Protein AF-A0A3D1QW48-F1 (afdb_monomer_lite)

Structure (mmCIF, N/CA/C/O backbone):
data_AF-A0A3D1QW48-F1
#
_entry.id   AF-A0A3D1QW48-F1
#
loop_
_atom_site.group_PDB
_atom_site.id
_atom_site.type_symbol
_atom_site.label_atom_id
_atom_site.label_alt_id
_atom_site.label_comp_id
_atom_site.label_asym_id
_atom_site.label_entity_id
_atom_site.label_seq_id
_atom_site.pdbx_PDB_ins_code
_atom_site.Cartn_x
_atom_site.Cartn_y
_atom_site.Cartn_z
_atom_site.occupancy
_atom_site.B_iso_or_equiv
_atom_site.auth_seq_id
_atom_site.auth_comp_id
_atom_site.auth_asym_id
_atom_site.auth_atom_id
_atom_site.pdbx_PDB_model_num
ATOM 1 N N . MET A 1 1 ? 15.269 -9.847 -56.732 1.00 33.31 1 MET A N 1
ATOM 2 C CA . MET A 1 1 ? 16.006 -9.923 -55.453 1.00 33.31 1 MET A CA 1
ATOM 3 C C . MET A 1 1 ? 15.470 -8.824 -54.561 1.00 33.31 1 MET A C 1
ATOM 5 O O . MET A 1 1 ? 15.939 -7.697 -54.631 1.00 33.31 1 MET A O 1
ATOM 9 N N . GLU A 1 2 ? 14.409 -9.132 -53.821 1.00 23.58 2 GLU A N 1
ATOM 10 C CA . GLU A 1 2 ? 13.837 -8.228 -52.826 1.00 23.58 2 GLU A CA 1
ATOM 11 C C . GLU A 1 2 ? 14.663 -8.311 -51.542 1.00 23.58 2 GLU A C 1
ATOM 13 O O . GLU A 1 2 ? 14.921 -9.392 -51.013 1.00 23.58 2 GLU A O 1
ATOM 18 N N . SER A 1 3 ? 15.118 -7.148 -51.086 1.00 22.53 3 SER A N 1
ATOM 19 C CA . SER A 1 3 ? 15.778 -6.943 -49.803 1.00 22.53 3 SER A CA 1
ATOM 20 C C . SER A 1 3 ? 14.699 -6.774 -48.736 1.00 22.53 3 SER A C 1
ATOM 22 O O . SER A 1 3 ? 13.967 -5.784 -48.744 1.00 22.53 3 SER A O 1
ATOM 24 N N . ALA A 1 4 ? 14.576 -7.749 -47.836 1.00 23.72 4 ALA A N 1
ATOM 25 C CA . ALA A 1 4 ? 13.720 -7.649 -46.663 1.00 23.72 4 ALA A CA 1
ATOM 26 C C . ALA A 1 4 ? 14.492 -6.977 -45.518 1.00 23.72 4 ALA A C 1
ATOM 28 O O . ALA A 1 4 ? 15.486 -7.503 -45.014 1.00 23.72 4 ALA A O 1
ATOM 29 N N . ALA A 1 5 ? 14.012 -5.805 -45.104 1.00 25.75 5 ALA A N 1
ATOM 30 C CA . ALA A 1 5 ? 14.456 -5.104 -43.910 1.00 25.75 5 ALA A CA 1
ATOM 31 C C . ALA A 1 5 ? 14.080 -5.904 -42.648 1.00 25.75 5 ALA A C 1
ATOM 33 O O . ALA A 1 5 ? 12.906 -6.152 -42.376 1.00 25.75 5 ALA A O 1
ATOM 34 N N . GLY A 1 6 ? 15.083 -6.306 -41.866 1.00 23.41 6 GLY A N 1
ATOM 35 C CA . GLY A 1 6 ? 14.891 -6.958 -40.573 1.00 23.41 6 GLY A CA 1
ATOM 36 C C . GLY A 1 6 ? 14.532 -5.950 -39.479 1.00 23.41 6 GLY A C 1
ATOM 37 O O . GLY A 1 6 ? 15.343 -5.103 -39.110 1.00 23.41 6 GLY A O 1
ATOM 38 N N . VAL A 1 7 ? 13.323 -6.066 -38.931 1.00 25.30 7 VAL A N 1
ATOM 39 C CA . VAL A 1 7 ? 12.857 -5.334 -37.744 1.00 25.30 7 VAL A CA 1
ATOM 40 C C . VAL A 1 7 ? 13.520 -5.923 -36.493 1.00 25.30 7 VAL A C 1
ATOM 42 O O . VAL A 1 7 ? 13.268 -7.072 -36.135 1.00 25.30 7 VAL A O 1
ATOM 45 N N . ARG A 1 8 ? 14.340 -5.138 -35.781 1.00 30.20 8 ARG A N 1
ATOM 46 C CA . ARG A 1 8 ? 14.778 -5.475 -34.415 1.00 30.20 8 ARG A CA 1
ATOM 47 C C . ARG A 1 8 ? 13.602 -5.283 -33.452 1.00 30.20 8 ARG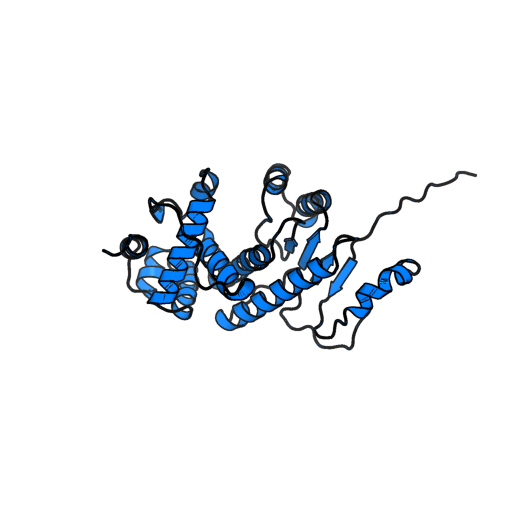 A C 1
ATOM 49 O O . ARG A 1 8 ? 13.270 -4.152 -33.114 1.00 30.20 8 ARG A O 1
ATOM 56 N N . ARG A 1 9 ? 12.991 -6.372 -32.975 1.00 37.59 9 ARG A N 1
ATOM 57 C CA . ARG A 1 9 ? 12.154 -6.342 -31.762 1.00 37.59 9 ARG A CA 1
ATOM 58 C C . ARG A 1 9 ? 13.055 -6.555 -30.547 1.00 37.59 9 ARG A C 1
ATOM 60 O O . ARG A 1 9 ? 13.590 -7.645 -30.369 1.00 37.59 9 ARG A O 1
ATOM 67 N N . GLY A 1 10 ? 13.247 -5.509 -29.744 1.00 39.94 10 GLY A N 1
ATOM 68 C CA . GLY A 1 10 ? 13.913 -5.610 -28.444 1.00 39.94 10 GLY A CA 1
ATOM 69 C C . GLY A 1 10 ? 13.076 -6.470 -27.498 1.00 39.94 10 GLY A C 1
ATOM 70 O O . GLY A 1 10 ? 11.946 -6.112 -27.186 1.00 39.94 10 GLY A O 1
ATOM 71 N N . GLY A 1 11 ? 13.599 -7.630 -27.102 1.00 56.69 11 GLY A N 1
ATOM 72 C CA . GLY A 1 11 ? 12.955 -8.506 -26.124 1.00 56.69 11 GLY A CA 1
ATOM 73 C C . GLY A 1 11 ? 13.252 -8.052 -24.696 1.00 56.69 11 GLY A C 1
ATOM 74 O O . GLY A 1 11 ? 14.378 -7.651 -24.401 1.00 56.69 11 GLY A O 1
ATOM 75 N N . ASN A 1 12 ? 12.256 -8.130 -23.813 1.00 59.69 12 ASN A N 1
ATOM 76 C CA . ASN A 1 12 ? 12.467 -7.982 -22.373 1.00 59.69 12 ASN A CA 1
ATOM 77 C C . ASN A 1 12 ? 13.318 -9.141 -21.843 1.00 59.69 12 ASN A C 1
ATOM 79 O O . ASN A 1 12 ? 13.217 -10.272 -22.324 1.00 59.69 12 ASN A O 1
ATOM 83 N N . LEU A 1 13 ? 14.121 -8.869 -20.817 1.00 66.62 13 LEU A N 1
ATOM 84 C CA . LEU A 1 13 ? 14.919 -9.889 -20.148 1.00 66.62 13 LEU A CA 1
ATOM 85 C C . LEU A 1 13 ? 14.134 -10.429 -18.946 1.00 66.62 13 LEU A C 1
ATOM 87 O O . LEU A 1 13 ? 13.612 -9.648 -18.150 1.00 66.62 13 LEU A O 1
ATOM 91 N N . THR A 1 14 ? 14.019 -11.755 -18.840 1.00 70.56 14 THR A N 1
ATOM 92 C CA . THR A 1 14 ? 13.314 -12.446 -17.745 1.00 70.56 14 THR A CA 1
ATOM 93 C C . THR A 1 14 ? 14.315 -13.218 -16.900 1.00 70.56 14 THR A C 1
ATOM 95 O O . THR A 1 14 ? 15.129 -13.965 -17.445 1.00 70.56 14 THR A O 1
ATOM 98 N N . TYR A 1 15 ? 14.225 -13.073 -15.580 1.00 69.81 15 TYR A N 1
ATOM 99 C CA . TYR A 1 15 ? 15.098 -13.744 -14.622 1.00 69.81 15 TYR A CA 1
ATOM 100 C C . TYR A 1 15 ? 14.307 -14.276 -13.426 1.00 69.81 15 TYR A C 1
ATOM 102 O O . TYR A 1 15 ? 13.305 -13.691 -13.013 1.00 69.81 15 TYR A O 1
ATOM 110 N N . THR A 1 16 ? 14.804 -15.356 -12.830 1.00 62.84 16 THR A N 1
ATOM 111 C CA . THR A 1 16 ? 14.390 -15.810 -11.499 1.00 62.84 16 THR A CA 1
ATOM 112 C C . THR A 1 16 ? 15.480 -15.395 -10.521 1.00 62.84 16 THR A C 1
ATOM 114 O O . THR A 1 16 ? 16.640 -15.767 -10.700 1.00 62.84 16 THR A O 1
ATOM 117 N N . TYR A 1 17 ? 15.133 -14.582 -9.524 1.00 54.97 17 TYR A N 1
ATOM 118 C CA . TYR A 1 17 ? 16.097 -14.161 -8.511 1.00 54.97 17 TYR A CA 1
ATOM 119 C C . TYR A 1 17 ? 16.466 -15.352 -7.620 1.00 54.97 17 TYR A C 1
ATOM 121 O O . TYR A 1 17 ? 15.579 -15.967 -7.041 1.00 54.97 17 TYR A O 1
ATOM 129 N N . ASN A 1 18 ? 17.756 -15.661 -7.483 1.00 49.28 18 ASN A N 1
ATOM 130 C CA . ASN A 1 18 ? 18.267 -16.659 -6.540 1.00 49.28 18 ASN A CA 1
ATOM 131 C C . ASN A 1 18 ? 19.269 -15.973 -5.595 1.00 49.28 18 ASN A C 1
ATOM 133 O O . ASN A 1 18 ? 19.971 -15.063 -6.021 1.00 49.28 18 ASN A O 1
ATOM 137 N N . GLU A 1 19 ? 19.380 -16.392 -4.332 1.00 46.28 19 GLU A N 1
ATOM 138 C CA . GLU A 1 19 ? 20.341 -15.800 -3.378 1.00 46.28 19 GLU A CA 1
ATOM 139 C C . GLU A 1 19 ? 21.804 -15.980 -3.835 1.00 46.28 19 GLU A C 1
ATOM 141 O O . GLU A 1 19 ? 22.676 -15.205 -3.455 1.00 46.28 19 GLU A O 1
ATOM 146 N N . ALA A 1 20 ? 22.059 -16.945 -4.729 1.00 44.12 20 ALA A N 1
ATOM 147 C CA . ALA A 1 20 ? 23.334 -17.146 -5.423 1.00 44.12 20 ALA A CA 1
ATOM 148 C C . ALA A 1 20 ? 23.524 -16.273 -6.688 1.00 44.12 20 ALA A C 1
ATOM 150 O O . ALA A 1 20 ? 24.446 -16.517 -7.468 1.00 44.12 20 ALA A O 1
ATOM 151 N N . PHE A 1 21 ? 22.649 -15.295 -6.945 1.00 48.62 21 PHE A N 1
ATOM 152 C CA . PHE A 1 21 ? 22.749 -14.397 -8.096 1.00 48.62 21 PHE A CA 1
ATOM 153 C C . PHE A 1 21 ? 23.950 -13.450 -7.937 1.00 48.62 21 PHE A C 1
ATOM 155 O O . PHE A 1 21 ? 23.861 -12.376 -7.342 1.00 48.62 21 PHE A O 1
ATOM 162 N N . ASP A 1 22 ? 25.095 -13.867 -8.479 1.00 50.22 22 ASP A N 1
ATOM 163 C CA . ASP A 1 22 ? 26.293 -13.041 -8.592 1.00 50.22 22 ASP A CA 1
ATOM 164 C C . ASP A 1 22 ? 26.095 -11.980 -9.690 1.00 50.22 22 ASP A C 1
ATOM 166 O O . ASP A 1 22 ? 25.998 -12.269 -10.884 1.00 50.22 22 ASP A O 1
ATOM 170 N N . MET A 1 23 ? 26.075 -10.711 -9.282 1.00 48.97 23 MET A N 1
ATOM 171 C CA . MET A 1 23 ? 25.936 -9.542 -10.159 1.00 48.97 23 MET A CA 1
ATOM 172 C C . MET A 1 23 ? 27.041 -9.421 -11.225 1.00 48.97 23 MET A C 1
ATOM 174 O O . MET A 1 23 ? 26.893 -8.636 -12.165 1.00 48.97 23 MET A O 1
ATOM 178 N N . ARG A 1 24 ? 28.127 -10.205 -11.147 1.00 5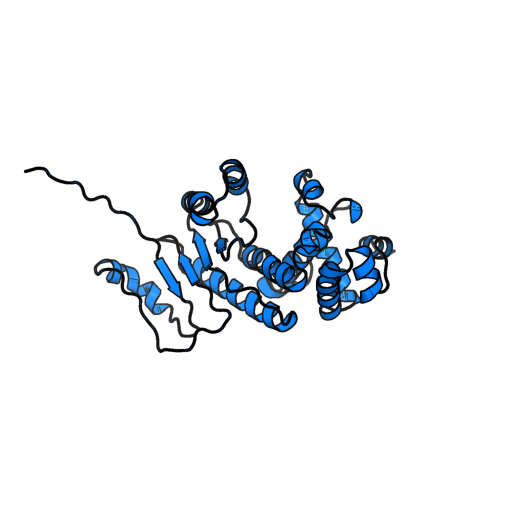0.34 24 ARG A N 1
ATOM 179 C CA . ARG A 1 24 ? 29.100 -10.335 -12.246 1.00 50.34 24 ARG A CA 1
ATOM 180 C C . ARG A 1 24 ? 28.447 -10.793 -13.549 1.00 50.34 24 ARG A C 1
ATOM 182 O O . ARG A 1 24 ? 28.901 -10.387 -14.616 1.00 50.34 24 ARG A O 1
ATOM 189 N N . THR A 1 25 ? 27.354 -11.557 -13.489 1.00 54.97 25 THR A N 1
ATOM 190 C CA . THR A 1 25 ? 26.620 -11.974 -14.688 1.00 54.97 25 THR A CA 1
ATOM 191 C C . THR A 1 25 ? 25.987 -10.778 -15.402 1.00 54.97 25 THR A C 1
ATOM 193 O O . THR A 1 25 ? 26.057 -10.738 -16.622 1.00 54.97 25 THR A O 1
ATOM 196 N N . LEU A 1 26 ? 25.481 -9.759 -14.686 1.00 51.22 26 LEU A N 1
ATOM 197 C CA . LEU A 1 26 ? 24.906 -8.534 -15.277 1.00 51.22 26 LEU A CA 1
ATOM 198 C C . LEU A 1 26 ? 25.951 -7.641 -15.971 1.00 51.22 26 LEU A C 1
ATOM 200 O O . LEU A 1 26 ? 25.657 -7.044 -17.004 1.00 51.22 26 LEU A O 1
ATOM 204 N N . LEU A 1 27 ? 27.181 -7.587 -15.449 1.00 49.19 27 LEU A N 1
ATOM 205 C CA . LEU A 1 27 ? 28.277 -6.792 -16.026 1.00 49.19 27 LEU A CA 1
ATOM 206 C C . LEU A 1 27 ? 28.897 -7.421 -17.289 1.00 49.19 27 LEU A C 1
ATOM 208 O O . LEU A 1 27 ? 29.518 -6.714 -18.080 1.00 49.19 27 LEU A O 1
ATOM 212 N N . LEU A 1 28 ? 28.705 -8.724 -17.519 1.00 48.88 28 LEU A N 1
ATOM 213 C CA . LEU A 1 28 ? 29.209 -9.438 -18.703 1.00 48.88 28 LEU A CA 1
ATOM 214 C C . LEU A 1 28 ? 28.259 -9.374 -19.923 1.00 48.88 28 LEU A C 1
ATOM 216 O O . LEU A 1 28 ? 28.605 -9.849 -21.006 1.00 48.88 28 LEU A O 1
ATOM 220 N N . PHE A 1 29 ? 27.074 -8.764 -19.802 1.00 47.19 29 PHE A N 1
ATOM 221 C CA . PHE A 1 29 ? 26.054 -8.771 -20.864 1.00 47.19 29 PHE A CA 1
ATOM 222 C C . PHE A 1 29 ? 26.295 -7.912 -22.118 1.00 47.19 29 PHE A C 1
ATOM 224 O O . PHE A 1 29 ? 25.711 -8.263 -23.152 1.00 47.19 29 PHE A O 1
ATOM 231 N N . PRO A 1 30 ? 27.160 -6.874 -22.143 1.00 46.94 30 PRO A N 1
ATOM 232 C CA . PRO A 1 30 ? 27.524 -6.253 -23.416 1.00 46.94 30 PRO A CA 1
ATOM 233 C C . PRO A 1 30 ? 28.215 -7.245 -24.368 1.00 46.94 30 PRO A C 1
ATOM 235 O O . PRO A 1 30 ? 28.183 -7.045 -25.576 1.00 46.94 30 PRO A O 1
ATOM 238 N N . LEU A 1 31 ? 28.800 -8.333 -23.842 1.00 43.19 31 LEU A N 1
ATOM 239 C CA . LEU A 1 31 ? 29.442 -9.389 -24.632 1.00 43.19 31 LEU A CA 1
ATOM 240 C C . LEU A 1 31 ? 28.504 -10.551 -25.005 1.00 43.19 31 LEU A C 1
ATOM 242 O O . LEU A 1 31 ? 28.694 -11.167 -26.051 1.00 43.19 31 LEU A O 1
ATOM 246 N N . LEU A 1 32 ? 27.482 -10.848 -24.197 1.00 43.22 32 LEU A N 1
ATOM 247 C CA . LEU A 1 32 ? 26.583 -11.994 -24.422 1.00 43.22 32 LEU A CA 1
ATOM 248 C C . LEU A 1 32 ? 25.388 -11.695 -25.338 1.00 43.22 32 LEU A C 1
ATOM 250 O O . LEU A 1 32 ? 24.752 -12.621 -25.822 1.00 43.22 32 LEU A O 1
ATOM 254 N N . THR A 1 33 ? 25.103 -10.431 -25.658 1.00 44.81 33 THR A N 1
ATOM 255 C CA . THR A 1 33 ? 24.038 -10.062 -26.616 1.00 44.81 33 THR A CA 1
ATOM 256 C C . THR A 1 33 ? 24.356 -10.409 -28.080 1.00 44.81 33 THR A C 1
ATOM 258 O O . THR A 1 33 ? 23.492 -10.260 -28.943 1.00 44.81 33 THR A O 1
ATOM 261 N N . LEU A 1 34 ? 25.557 -10.928 -28.368 1.00 45.94 34 LEU A N 1
ATOM 262 C CA . LEU A 1 34 ? 25.939 -11.471 -29.678 1.00 45.94 34 LEU A CA 1
ATOM 263 C C . LEU A 1 34 ? 25.536 -12.941 -29.889 1.00 45.94 34 LEU A C 1
ATOM 265 O O . LEU A 1 34 ? 25.532 -13.402 -31.028 1.00 45.94 34 LEU A O 1
ATOM 269 N N . PHE A 1 35 ? 25.150 -13.668 -28.838 1.00 42.38 35 PHE A N 1
ATOM 270 C CA . PHE A 1 35 ? 24.716 -15.061 -28.937 1.00 42.38 35 PHE A CA 1
ATOM 271 C C . PHE A 1 35 ? 23.374 -15.228 -28.218 1.00 42.38 35 PHE A C 1
ATOM 273 O O . PHE A 1 35 ? 23.198 -14.783 -27.091 1.00 42.38 35 PHE A O 1
ATOM 280 N N . GLY A 1 36 ? 22.389 -15.792 -28.920 1.00 37.50 36 GLY A N 1
ATOM 281 C CA . GLY A 1 36 ? 20.978 -15.784 -28.530 1.00 37.50 36 GLY A CA 1
ATOM 282 C C . GLY A 1 36 ? 20.678 -16.208 -27.086 1.00 37.50 36 GLY A C 1
ATOM 283 O O . GLY A 1 36 ? 21.376 -17.035 -26.511 1.00 37.50 36 GLY A O 1
ATOM 284 N N . CYS A 1 37 ? 19.601 -15.620 -26.549 1.00 38.34 37 CYS A N 1
ATOM 285 C CA . CYS A 1 37 ? 18.916 -15.906 -25.281 1.00 38.34 37 CYS A CA 1
ATOM 286 C C . CYS A 1 37 ? 19.407 -17.161 -24.536 1.00 38.34 37 CYS A C 1
ATOM 288 O O . CYS A 1 37 ? 18.830 -18.239 -24.672 1.00 38.34 37 CYS A O 1
ATOM 290 N N . ALA A 1 38 ? 20.436 -17.007 -23.706 1.00 37.69 38 ALA A N 1
ATOM 291 C CA . ALA A 1 38 ? 20.847 -18.033 -22.761 1.00 37.69 38 ALA A CA 1
ATOM 292 C C . ALA A 1 38 ? 20.237 -17.721 -21.388 1.00 37.69 38 ALA A C 1
ATOM 294 O O . ALA A 1 38 ? 20.599 -16.741 -20.738 1.00 37.69 38 ALA A O 1
ATOM 295 N N . THR A 1 39 ? 19.308 -18.559 -20.930 1.00 42.25 39 THR A N 1
ATOM 296 C CA . THR A 1 39 ? 18.911 -18.597 -19.519 1.00 42.25 39 THR A CA 1
ATOM 297 C C . THR A 1 39 ? 20.035 -19.268 -18.732 1.00 42.25 39 THR A C 1
ATOM 299 O O . THR A 1 39 ? 20.209 -20.483 -18.829 1.00 42.25 39 THR A O 1
ATOM 302 N N . ALA A 1 40 ? 20.813 -18.502 -17.968 1.00 41.28 40 ALA A N 1
ATOM 303 C CA . ALA A 1 40 ? 21.774 -19.074 -17.031 1.00 41.28 40 ALA A CA 1
ATOM 304 C C . ALA A 1 40 ? 21.005 -19.705 -15.857 1.00 41.28 40 ALA A C 1
ATOM 306 O O . ALA A 1 40 ? 20.426 -18.992 -15.039 1.00 41.28 40 ALA A O 1
ATOM 307 N N . ARG A 1 41 ? 20.957 -21.042 -15.791 1.00 39.41 41 ARG A N 1
ATOM 308 C CA . ARG A 1 41 ? 20.471 -21.761 -14.605 1.00 39.41 41 ARG A CA 1
ATOM 309 C C . ARG A 1 41 ? 21.640 -21.922 -13.635 1.00 39.41 41 ARG A C 1
ATOM 311 O O . ARG A 1 41 ? 22.623 -22.579 -13.968 1.00 39.41 41 ARG A O 1
ATOM 318 N N . GLY A 1 42 ? 21.546 -21.285 -12.468 1.00 44.16 42 GLY A N 1
ATOM 319 C CA . GLY A 1 42 ? 22.403 -21.604 -11.323 1.00 44.16 42 GLY A CA 1
ATOM 320 C C . GLY A 1 42 ? 22.128 -23.023 -10.798 1.00 44.16 42 GLY A C 1
ATOM 321 O O . GLY A 1 42 ? 21.226 -23.685 -11.313 1.00 44.16 42 GLY A O 1
ATOM 322 N N . PRO A 1 43 ? 22.886 -23.505 -9.794 1.00 42.44 43 PRO A N 1
ATOM 323 C CA . PRO A 1 43 ? 22.630 -24.806 -9.173 1.00 42.44 43 PRO A CA 1
ATOM 324 C C . PRO A 1 43 ? 21.167 -24.908 -8.722 1.00 42.44 43 PRO A C 1
ATOM 326 O O . PRO A 1 43 ? 20.606 -23.910 -8.262 1.00 42.44 43 PRO A O 1
ATOM 329 N N . ASP A 1 44 ? 20.572 -26.099 -8.869 1.00 43.81 44 ASP A N 1
ATOM 330 C CA . ASP A 1 44 ? 19.184 -26.422 -8.503 1.00 43.81 44 ASP A CA 1
ATOM 331 C C . ASP A 1 44 ? 18.969 -26.280 -6.984 1.00 43.81 44 ASP A C 1
ATOM 333 O O . ASP A 1 44 ? 18.909 -27.245 -6.225 1.00 43.81 44 ASP A O 1
ATOM 337 N N . ILE A 1 45 ? 18.879 -25.039 -6.522 1.00 47.50 45 ILE A N 1
ATOM 338 C CA . ILE A 1 45 ? 18.326 -24.681 -5.224 1.00 47.50 45 ILE A CA 1
ATOM 339 C C . ILE A 1 45 ? 16.825 -24.577 -5.461 1.00 47.50 45 ILE A C 1
ATOM 341 O O . ILE A 1 45 ? 16.394 -23.801 -6.316 1.00 47.50 45 ILE A O 1
ATOM 345 N N . ALA A 1 46 ? 16.031 -25.369 -4.734 1.00 48.38 46 ALA A N 1
ATOM 346 C CA . ALA A 1 46 ? 14.579 -25.241 -4.777 1.00 48.38 46 ALA A CA 1
ATOM 347 C C . ALA A 1 46 ? 14.216 -23.759 -4.562 1.00 48.38 46 ALA A C 1
ATOM 349 O O . ALA A 1 46 ? 14.687 -23.171 -3.581 1.00 48.38 46 ALA A O 1
ATOM 350 N N . PRO A 1 47 ? 13.456 -23.129 -5.478 1.00 56.56 47 PRO A N 1
ATOM 351 C CA . PRO A 1 47 ? 13.179 -21.707 -5.384 1.00 56.56 47 PRO A CA 1
ATOM 352 C C . PRO A 1 47 ? 12.507 -21.434 -4.045 1.00 56.56 47 PRO A C 1
ATOM 354 O O . PRO A 1 47 ? 11.525 -22.084 -3.678 1.00 56.56 47 PRO A O 1
ATOM 357 N N . SER A 1 48 ? 13.074 -20.498 -3.287 1.00 62.97 48 SER A N 1
ATOM 358 C CA . SER A 1 48 ? 12.470 -20.085 -2.026 1.00 62.97 48 SER A CA 1
ATOM 359 C C . SER A 1 48 ? 11.062 -19.549 -2.319 1.00 62.97 48 SER A C 1
ATOM 361 O O . SER A 1 48 ? 10.897 -18.856 -3.327 1.00 62.97 48 SER A O 1
ATOM 363 N N . PRO A 1 49 ? 10.044 -19.817 -1.479 1.00 70.50 49 PRO A N 1
ATOM 364 C CA . PRO A 1 49 ? 8.637 -19.528 -1.789 1.00 70.50 49 PRO A CA 1
ATOM 365 C C . PRO A 1 49 ? 8.315 -18.035 -1.951 1.00 70.50 49 PRO A C 1
ATOM 367 O O . PRO A 1 49 ? 7.169 -17.686 -2.199 1.00 70.50 49 PRO A O 1
ATOM 370 N N . TRP A 1 50 ? 9.304 -17.154 -1.798 1.00 74.56 50 TRP A N 1
ATOM 371 C CA . TRP A 1 50 ? 9.203 -15.707 -1.945 1.00 74.56 50 TRP A CA 1
ATOM 372 C C . TRP A 1 50 ? 9.946 -15.144 -3.165 1.00 74.56 50 TRP A C 1
ATOM 374 O O . TRP A 1 50 ? 9.877 -13.938 -3.395 1.00 74.56 50 TRP A O 1
ATOM 384 N N . GLN A 1 51 ? 10.670 -15.963 -3.939 1.00 84.12 51 GLN A N 1
ATOM 385 C CA . GLN A 1 51 ? 11.476 -15.467 -5.059 1.00 84.12 51 GLN A CA 1
ATOM 386 C C . GLN A 1 51 ? 10.576 -14.900 -6.169 1.00 84.12 51 GLN A C 1
ATOM 388 O O . GLN A 1 51 ? 9.805 -15.653 -6.772 1.00 84.12 51 GLN A O 1
ATOM 393 N N . PRO A 1 52 ? 10.660 -13.589 -6.470 1.00 88.69 52 PRO A N 1
ATOM 394 C CA . PRO A 1 52 ? 9.893 -13.023 -7.564 1.00 88.69 52 PRO A CA 1
ATOM 395 C C . PRO A 1 52 ? 10.467 -13.476 -8.909 1.00 88.69 52 PRO A C 1
ATOM 397 O O . PRO A 1 52 ? 11.680 -13.647 -9.080 1.00 88.69 52 PRO A O 1
ATOM 400 N N . THR A 1 53 ? 9.592 -13.580 -9.906 1.00 92.94 53 THR A N 1
ATOM 401 C CA . THR A 1 53 ? 10.039 -13.490 -11.302 1.00 92.94 53 THR A CA 1
ATOM 402 C C . THR A 1 53 ? 10.289 -12.020 -11.610 1.00 92.94 53 THR A C 1
ATOM 404 O O . THR A 1 53 ? 9.412 -11.195 -11.370 1.00 92.94 53 THR A O 1
ATOM 407 N N . VAL A 1 54 ? 11.461 -11.674 -12.137 1.00 95.19 54 VAL A N 1
ATOM 408 C CA . VAL A 1 54 ? 11.827 -10.284 -12.437 1.00 95.19 54 VAL A CA 1
ATOM 409 C C . VAL A 1 54 ? 11.935 -10.101 -13.945 1.00 95.19 54 VAL A C 1
ATOM 411 O O . VAL A 1 54 ? 12.669 -10.824 -14.621 1.00 95.19 54 VAL A O 1
ATOM 414 N N . ILE A 1 55 ? 11.205 -9.121 -14.474 1.00 95.69 55 ILE A N 1
ATOM 415 C CA . ILE A 1 55 ? 11.248 -8.716 -15.881 1.00 95.69 55 ILE A CA 1
ATOM 416 C C . ILE A 1 55 ? 11.761 -7.281 -15.939 1.00 95.69 55 ILE A C 1
ATOM 418 O O . ILE A 1 55 ? 11.200 -6.394 -15.298 1.00 95.69 55 ILE A O 1
ATOM 422 N N . VAL A 1 56 ? 12.817 -7.046 -16.712 1.00 95.88 56 VAL A N 1
ATOM 423 C CA . VAL A 1 56 ? 13.490 -5.741 -16.765 1.00 95.88 56 VAL A CA 1
ATOM 424 C C . VAL A 1 56 ? 13.456 -5.186 -18.187 1.00 95.88 56 VAL A C 1
ATOM 426 O O . VAL A 1 56 ? 13.809 -5.890 -19.139 1.00 95.88 56 VAL A O 1
ATOM 429 N N . GLU A 1 57 ? 13.057 -3.918 -18.331 1.00 95.81 57 GLU A N 1
ATOM 430 C CA . GLU A 1 57 ? 13.199 -3.185 -19.594 1.00 95.81 57 GLU A CA 1
ATOM 431 C C . GLU A 1 57 ? 14.692 -3.091 -19.975 1.00 95.81 57 GLU A C 1
ATOM 433 O O . GLU A 1 57 ? 15.521 -2.701 -19.144 1.00 95.81 57 GLU A O 1
ATOM 438 N N . PRO A 1 58 ? 15.076 -3.413 -21.222 1.00 93.50 58 PRO A N 1
ATOM 439 C CA . PRO A 1 58 ? 16.455 -3.269 -21.667 1.00 93.50 58 PRO A CA 1
ATOM 440 C C . PRO A 1 58 ? 17.019 -1.860 -21.423 1.00 93.50 58 PRO A C 1
ATOM 442 O O . PRO A 1 58 ? 16.445 -0.851 -21.834 1.00 93.50 58 PRO A O 1
ATOM 445 N N . GLY A 1 59 ? 18.189 -1.805 -20.784 1.00 93.06 59 GLY A N 1
ATOM 446 C CA . GLY A 1 59 ? 18.882 -0.557 -20.464 1.00 93.06 59 GLY A CA 1
ATOM 447 C C . GLY A 1 59 ? 18.465 0.102 -19.147 1.00 93.06 59 GLY A C 1
ATOM 448 O O . GLY A 1 59 ? 18.955 1.196 -18.872 1.00 93.06 59 GLY A O 1
ATOM 449 N N . THR A 1 60 ? 17.587 -0.508 -18.341 1.00 93.81 60 THR A N 1
ATOM 450 C CA . THR A 1 60 ? 17.379 -0.074 -16.948 1.00 93.81 60 THR A CA 1
ATOM 451 C C . THR A 1 60 ? 18.697 -0.141 -16.177 1.00 93.81 60 THR A C 1
ATOM 453 O O . THR A 1 60 ? 19.438 -1.118 -16.296 1.00 93.81 60 THR A O 1
ATOM 456 N N . ASP A 1 61 ? 18.973 0.886 -15.372 1.00 95.50 61 ASP A N 1
ATOM 457 C CA . ASP A 1 61 ? 20.149 0.940 -14.501 1.00 95.50 61 ASP A CA 1
ATOM 458 C C . ASP A 1 61 ? 20.218 -0.298 -13.576 1.00 95.50 61 ASP A C 1
ATOM 460 O O . ASP A 1 61 ? 19.295 -0.519 -12.780 1.00 95.50 61 ASP A O 1
ATOM 464 N N . PRO A 1 62 ? 21.297 -1.105 -13.635 1.00 94.44 62 PRO A N 1
ATOM 465 C CA . PRO A 1 62 ? 21.478 -2.258 -12.757 1.00 94.44 62 PRO A CA 1
ATOM 466 C C . PRO A 1 62 ? 21.425 -1.928 -11.260 1.00 94.44 62 PRO A C 1
ATOM 468 O O . PRO A 1 62 ? 21.004 -2.780 -10.476 1.00 94.44 62 PRO A O 1
ATOM 471 N N . ALA A 1 63 ? 21.832 -0.722 -10.845 1.00 95.19 63 ALA A N 1
ATOM 472 C CA . ALA A 1 63 ? 21.733 -0.301 -9.449 1.00 95.19 63 ALA A CA 1
ATOM 473 C C . ALA A 1 63 ? 20.265 -0.174 -9.021 1.00 95.19 63 ALA A C 1
ATOM 475 O O . ALA A 1 63 ? 19.874 -0.750 -8.009 1.00 95.19 63 ALA A O 1
ATOM 476 N N . ARG A 1 64 ? 19.427 0.465 -9.849 1.00 95.12 64 ARG A N 1
ATOM 477 C CA . ARG A 1 64 ? 17.975 0.544 -9.630 1.00 95.12 64 ARG A CA 1
ATOM 478 C C . ARG A 1 64 ? 17.331 -0.839 -9.557 1.00 95.12 64 ARG A C 1
ATOM 480 O O . ARG A 1 64 ? 16.547 -1.089 -8.646 1.00 95.12 64 ARG A O 1
ATOM 487 N N . VAL A 1 65 ? 17.657 -1.733 -10.496 1.00 95.62 65 VAL A N 1
ATOM 488 C CA . VAL A 1 65 ? 17.128 -3.112 -10.501 1.00 95.62 65 VAL A CA 1
ATOM 489 C C . VAL A 1 65 ? 17.453 -3.810 -9.186 1.00 95.62 65 VAL A C 1
ATOM 491 O O . VAL A 1 65 ? 16.563 -4.391 -8.569 1.00 95.62 65 VAL A O 1
ATOM 494 N N . ARG A 1 66 ? 18.711 -3.715 -8.740 1.00 93.56 66 ARG A N 1
ATOM 495 C CA . ARG A 1 66 ? 19.157 -4.303 -7.477 1.00 93.56 66 ARG A CA 1
ATOM 496 C C . ARG A 1 66 ? 18.337 -3.773 -6.305 1.00 93.56 66 ARG A C 1
ATOM 498 O O . ARG A 1 66 ? 17.758 -4.578 -5.586 1.00 93.56 66 ARG A O 1
ATOM 505 N N . THR A 1 67 ? 18.247 -2.453 -6.143 1.00 94.44 67 THR A N 1
ATOM 506 C CA . THR A 1 67 ? 17.547 -1.866 -4.995 1.00 94.44 67 THR A CA 1
ATOM 507 C C . THR A 1 67 ? 16.070 -2.259 -4.973 1.00 94.44 67 THR A C 1
ATOM 509 O O . THR A 1 67 ? 15.565 -2.641 -3.927 1.00 94.44 67 THR A O 1
ATOM 512 N N . VAL A 1 68 ? 15.387 -2.268 -6.124 1.00 95.38 68 VAL A N 1
ATOM 513 C CA . VAL A 1 68 ? 13.982 -2.709 -6.210 1.00 95.38 68 VAL A CA 1
ATOM 514 C C . VAL A 1 68 ? 13.818 -4.169 -5.777 1.00 95.38 68 VAL A C 1
ATOM 516 O O . VAL A 1 68 ? 12.910 -4.484 -5.008 1.00 95.38 68 VAL A O 1
ATOM 519 N N . VAL A 1 69 ? 14.682 -5.066 -6.259 1.00 94.25 69 VAL A N 1
ATOM 520 C CA . VAL A 1 69 ? 14.599 -6.501 -5.945 1.00 94.25 69 VAL A CA 1
ATOM 521 C C . VAL A 1 69 ? 14.938 -6.776 -4.479 1.00 94.25 69 VAL A C 1
ATOM 523 O O . VAL A 1 69 ? 14.251 -7.567 -3.836 1.00 94.25 69 VAL A O 1
ATOM 526 N N . GLU A 1 70 ? 15.955 -6.108 -3.933 1.00 93.25 70 GLU A N 1
ATOM 527 C CA . GLU A 1 70 ? 16.328 -6.217 -2.519 1.00 93.25 70 GLU A CA 1
ATOM 528 C C . GLU A 1 70 ? 15.217 -5.688 -1.604 1.00 93.25 70 GLU A C 1
ATOM 530 O O . GLU A 1 70 ? 14.840 -6.379 -0.656 1.00 93.25 70 GLU A O 1
ATOM 535 N N . SER A 1 71 ? 14.632 -4.524 -1.914 1.00 93.69 71 SER A N 1
ATOM 536 C CA . SER A 1 71 ? 13.487 -3.977 -1.176 1.00 93.69 71 SER A CA 1
ATOM 537 C C . SER A 1 71 ? 12.294 -4.931 -1.213 1.00 93.69 71 SER A C 1
ATOM 539 O O . SER A 1 71 ? 11.791 -5.297 -0.156 1.00 93.69 71 SER A O 1
ATOM 541 N N . TYR A 1 72 ? 11.906 -5.426 -2.395 1.00 94.94 72 TYR A N 1
ATOM 542 C CA . TYR A 1 72 ? 10.837 -6.422 -2.524 1.00 94.94 72 TYR A CA 1
ATOM 543 C C . TYR A 1 72 ? 11.099 -7.652 -1.645 1.00 94.94 72 TYR A C 1
ATOM 545 O O . TYR A 1 72 ? 10.238 -8.059 -0.865 1.00 94.94 72 TYR A O 1
ATOM 553 N N . ALA A 1 73 ? 12.291 -8.248 -1.756 1.00 92.81 73 ALA A N 1
ATOM 554 C CA . ALA A 1 73 ? 12.632 -9.473 -1.041 1.00 92.81 73 ALA A CA 1
ATOM 555 C C . ALA A 1 73 ? 12.641 -9.262 0.478 1.00 92.81 73 ALA A C 1
ATOM 557 O O . ALA A 1 73 ? 12.145 -10.106 1.225 1.00 92.81 73 ALA A O 1
ATOM 558 N N . ASN A 1 74 ? 13.184 -8.140 0.949 1.00 92.81 74 ASN A N 1
ATOM 559 C CA . ASN A 1 74 ? 13.225 -7.818 2.371 1.00 92.81 74 ASN A CA 1
ATOM 560 C C . ASN A 1 74 ? 11.819 -7.596 2.933 1.00 92.81 74 ASN A C 1
ATOM 562 O O . ASN A 1 74 ? 11.457 -8.250 3.912 1.00 92.81 74 ASN A O 1
ATOM 566 N N . THR A 1 75 ? 11.002 -6.764 2.284 1.00 94.62 75 THR A N 1
ATOM 567 C CA . THR A 1 75 ? 9.613 -6.519 2.699 1.00 94.62 75 THR A CA 1
ATOM 568 C C . THR A 1 75 ? 8.799 -7.799 2.697 1.00 94.62 75 THR A C 1
ATOM 570 O O . THR A 1 75 ? 8.105 -8.082 3.670 1.00 94.62 75 THR A O 1
ATOM 573 N N . TRP A 1 76 ? 8.923 -8.616 1.649 1.00 94.38 76 TRP A N 1
ATOM 574 C CA . TRP A 1 76 ? 8.212 -9.883 1.573 1.00 94.38 76 TRP A CA 1
ATOM 575 C C . TRP A 1 76 ? 8.561 -10.810 2.733 1.00 94.38 76 TRP A C 1
ATOM 577 O O . TRP A 1 76 ? 7.666 -11.372 3.356 1.00 94.38 76 TRP A O 1
ATOM 587 N N . ARG A 1 77 ? 9.853 -10.979 3.045 1.00 92.19 77 ARG A N 1
ATOM 588 C CA . ARG A 1 77 ? 10.292 -11.843 4.152 1.00 92.19 77 ARG A CA 1
ATOM 589 C C . ARG A 1 77 ? 9.784 -11.334 5.498 1.00 92.19 77 ARG A C 1
ATOM 591 O O . ARG A 1 77 ? 9.325 -12.140 6.305 1.00 92.19 77 ARG A O 1
ATOM 598 N N . VAL A 1 78 ? 9.861 -10.024 5.735 1.00 93.88 78 VAL A N 1
ATOM 599 C CA . VAL A 1 78 ? 9.367 -9.406 6.973 1.00 93.88 78 VAL A CA 1
ATOM 600 C C . VAL A 1 78 ? 7.866 -9.636 7.118 1.00 93.88 78 VAL A C 1
ATOM 602 O O . VAL A 1 78 ? 7.441 -10.175 8.137 1.00 93.88 78 VAL A O 1
ATOM 605 N N . LEU A 1 79 ? 7.082 -9.316 6.086 1.00 95.06 79 LEU A N 1
ATOM 606 C CA . LEU A 1 79 ? 5.630 -9.472 6.118 1.00 95.06 79 LEU A CA 1
ATOM 607 C C . LEU A 1 79 ? 5.206 -10.937 6.196 1.00 95.06 79 LEU A C 1
ATOM 609 O O . LEU A 1 79 ? 4.343 -11.275 6.997 1.00 95.06 79 LEU A O 1
ATOM 613 N N . ALA A 1 80 ? 5.827 -11.841 5.438 1.00 94.00 80 ALA A N 1
ATOM 614 C CA . ALA A 1 80 ? 5.516 -13.269 5.518 1.00 94.00 80 ALA A CA 1
ATOM 615 C C . ALA A 1 80 ? 5.766 -13.822 6.926 1.00 94.00 80 ALA A C 1
ATOM 617 O O . ALA A 1 80 ? 4.983 -14.631 7.425 1.00 94.00 80 ALA A O 1
ATOM 618 N N . LYS A 1 81 ? 6.826 -13.346 7.592 1.00 93.19 81 LYS A N 1
ATOM 619 C CA . LYS A 1 81 ? 7.123 -13.708 8.976 1.00 93.19 81 LYS A CA 1
ATOM 620 C C . LYS A 1 81 ? 6.099 -13.129 9.955 1.00 93.19 81 LYS A C 1
ATOM 622 O O . LYS A 1 81 ? 5.602 -13.879 10.788 1.00 93.19 81 LYS A O 1
ATOM 627 N N . SER A 1 82 ? 5.799 -11.830 9.891 1.00 93.25 82 SER A N 1
ATOM 628 C CA . SER A 1 82 ? 4.922 -11.177 10.877 1.00 93.25 82 SER A CA 1
ATOM 629 C C . SER A 1 82 ? 3.454 -11.565 10.706 1.00 93.25 82 SER A C 1
ATOM 631 O O . SER A 1 82 ? 2.736 -11.770 11.681 1.00 93.25 82 SER A O 1
ATOM 633 N N . THR A 1 83 ? 3.001 -11.736 9.468 1.00 92.44 83 THR A N 1
ATOM 634 C CA . THR A 1 83 ? 1.590 -11.997 9.171 1.00 92.44 83 THR A CA 1
ATOM 635 C C . THR A 1 83 ? 1.226 -13.479 9.228 1.00 92.44 83 THR A C 1
ATOM 637 O O . THR A 1 83 ? 0.044 -13.800 9.375 1.00 92.44 83 THR A O 1
ATOM 640 N N . SER A 1 84 ? 2.209 -14.387 9.119 1.00 89.75 84 SER A N 1
ATOM 641 C CA . SER A 1 84 ? 1.988 -15.829 8.893 1.00 89.75 84 SER A CA 1
ATOM 642 C C . SER A 1 84 ? 1.054 -16.126 7.706 1.00 89.75 84 SER A C 1
ATOM 644 O O . SER A 1 84 ? 0.488 -17.212 7.598 1.00 89.75 84 SER A O 1
ATOM 646 N N . ALA A 1 85 ? 0.897 -15.153 6.811 1.00 86.25 85 ALA A N 1
ATOM 647 C CA . ALA A 1 85 ? 0.171 -15.225 5.559 1.00 86.25 85 ALA A CA 1
ATOM 648 C C . ALA A 1 85 ? 1.124 -14.754 4.459 1.00 86.25 85 ALA A C 1
ATOM 650 O O . ALA A 1 85 ? 1.995 -13.922 4.689 1.00 86.25 85 ALA A O 1
ATOM 651 N N . ALA A 1 86 ? 0.995 -15.290 3.253 1.00 85.81 86 ALA A N 1
ATOM 652 C CA . ALA A 1 86 ? 1.771 -14.799 2.126 1.00 85.81 86 ALA A CA 1
ATOM 653 C C . ALA A 1 86 ? 0.919 -14.887 0.862 1.00 85.81 86 ALA A C 1
ATOM 655 O O . ALA A 1 86 ? 0.378 -15.961 0.576 1.00 85.81 86 ALA A O 1
ATOM 656 N N . PRO A 1 87 ? 0.794 -13.794 0.089 1.00 89.38 87 PRO A N 1
ATOM 657 C CA . PRO A 1 87 ? 0.283 -13.911 -1.265 1.00 89.38 87 PRO A CA 1
ATOM 658 C C . PRO A 1 87 ? 1.217 -14.807 -2.095 1.00 89.38 87 PRO A C 1
ATOM 660 O O . PRO A 1 87 ? 2.320 -15.148 -1.676 1.00 89.38 87 PRO A O 1
ATOM 663 N N . SER A 1 88 ? 0.804 -15.212 -3.294 1.00 88.56 88 SER A N 1
ATOM 664 C CA . SER A 1 88 ? 1.772 -15.802 -4.229 1.00 88.56 88 SER A CA 1
ATOM 665 C C . SER 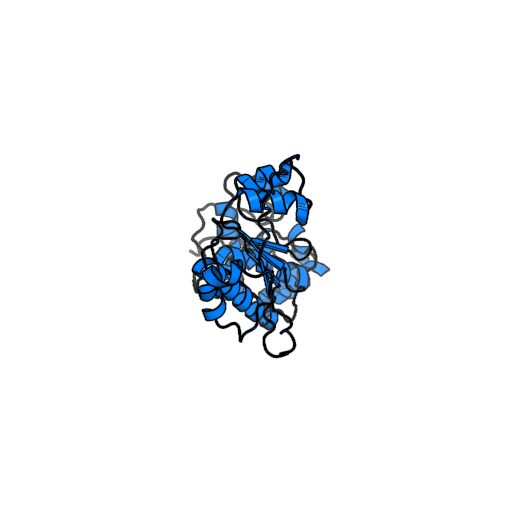A 1 88 ? 2.792 -14.737 -4.654 1.00 88.56 88 SER A C 1
ATOM 667 O O . SER A 1 88 ? 2.379 -13.592 -4.860 1.00 88.56 88 SER A O 1
ATOM 669 N N . PRO A 1 89 ? 4.087 -15.071 -4.818 1.00 88.88 89 PRO A N 1
ATOM 670 C CA . PRO A 1 89 ? 5.084 -14.110 -5.276 1.00 88.88 89 PRO A CA 1
ATOM 671 C C . PRO A 1 89 ? 4.668 -13.431 -6.577 1.00 88.88 89 PRO A C 1
ATOM 673 O O . PRO A 1 89 ? 4.190 -14.077 -7.514 1.00 88.88 89 PRO A O 1
ATOM 676 N N . TYR A 1 90 ? 4.879 -12.121 -6.642 1.00 93.69 90 TYR A N 1
ATOM 677 C CA . TYR A 1 90 ? 4.575 -11.337 -7.825 1.00 93.69 90 TYR A CA 1
ATOM 678 C C . TYR A 1 90 ? 5.661 -11.492 -8.894 1.00 93.69 90 TYR A C 1
ATOM 680 O O . TYR A 1 90 ? 6.846 -11.690 -8.616 1.00 93.69 90 TYR A O 1
ATOM 688 N N . THR A 1 91 ? 5.254 -11.335 -10.150 1.00 95.50 91 THR A N 1
ATOM 689 C CA . THR A 1 91 ? 6.163 -10.951 -11.227 1.00 95.50 91 THR A CA 1
ATOM 690 C C . THR A 1 91 ? 6.436 -9.455 -11.103 1.00 95.50 91 THR A C 1
ATOM 692 O O . THR A 1 91 ? 5.525 -8.645 -11.273 1.00 95.50 91 THR A O 1
ATOM 695 N N . VAL A 1 92 ? 7.679 -9.086 -10.807 1.00 97.25 92 VAL A N 1
ATOM 696 C CA . VAL A 1 92 ? 8.118 -7.695 -10.661 1.00 97.25 92 VAL A CA 1
ATOM 697 C C . VAL A 1 92 ? 8.624 -7.193 -12.009 1.00 97.25 92 VAL A C 1
ATOM 699 O O . VAL A 1 92 ? 9.606 -7.709 -12.546 1.00 97.25 92 VAL A O 1
ATOM 702 N N . ARG A 1 93 ? 7.953 -6.187 -12.571 1.00 97.88 93 ARG A N 1
ATOM 703 C CA . ARG A 1 93 ? 8.299 -5.580 -13.861 1.00 97.88 93 ARG A CA 1
ATOM 704 C C . ARG A 1 93 ? 8.926 -4.210 -13.648 1.00 97.88 93 ARG A C 1
ATOM 706 O O . ARG A 1 93 ? 8.261 -3.313 -13.139 1.00 97.88 93 ARG A O 1
ATOM 713 N N . ILE A 1 94 ? 10.189 -4.050 -14.032 1.00 97.94 94 ILE A N 1
ATOM 714 C CA . ILE A 1 94 ? 10.986 -2.849 -13.758 1.00 97.94 94 ILE A CA 1
ATOM 715 C C . ILE A 1 94 ? 11.261 -2.102 -15.059 1.00 97.94 94 ILE A C 1
ATOM 717 O O . ILE A 1 94 ? 11.928 -2.622 -15.959 1.00 97.94 94 ILE A O 1
ATOM 721 N N . TYR A 1 95 ? 10.774 -0.867 -15.129 1.00 97.88 95 TYR A N 1
ATOM 722 C CA . TYR A 1 95 ? 10.824 -0.043 -16.332 1.00 97.88 95 TYR A CA 1
ATOM 723 C C . TYR A 1 95 ? 11.858 1.078 -16.210 1.00 97.88 95 TYR A C 1
ATOM 725 O O . TYR A 1 95 ? 12.025 1.694 -15.154 1.00 97.88 95 TYR A O 1
ATOM 733 N N . ARG A 1 96 ? 12.529 1.368 -17.324 1.00 97.19 96 ARG A N 1
ATOM 734 C CA . ARG A 1 96 ? 13.423 2.518 -17.510 1.00 97.19 96 ARG A CA 1
ATOM 735 C C . ARG A 1 96 ? 12.652 3.743 -17.983 1.00 97.19 96 ARG A C 1
ATOM 737 O O . ARG A 1 96 ? 13.068 4.866 -17.717 1.00 97.19 96 ARG A O 1
ATOM 744 N N . SER A 1 97 ? 11.553 3.549 -18.703 1.00 97.38 97 SER A N 1
ATOM 745 C CA . SER A 1 97 ? 10.754 4.640 -19.254 1.00 97.38 97 SER A CA 1
ATOM 746 C C . SER A 1 97 ? 9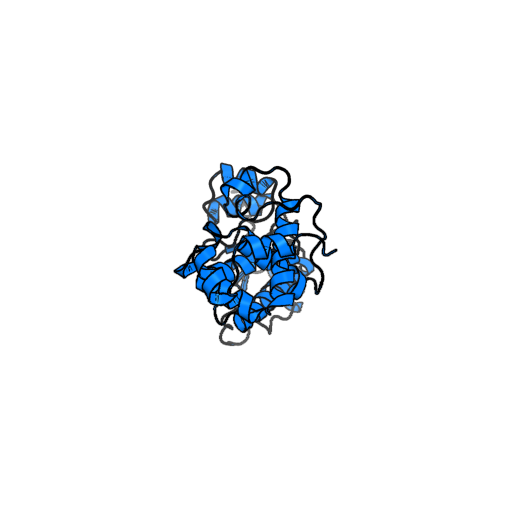.257 4.428 -19.028 1.00 97.38 97 SER A C 1
ATOM 748 O O . SER A 1 97 ? 8.791 3.325 -18.743 1.00 97.38 97 SER A O 1
ATOM 750 N N . ARG A 1 98 ? 8.483 5.518 -19.095 1.00 97.25 98 ARG A N 1
ATOM 751 C CA . ARG A 1 98 ? 7.040 5.480 -18.811 1.00 97.25 98 ARG A CA 1
ATOM 752 C C . ARG A 1 98 ? 6.254 4.761 -19.910 1.00 97.25 98 ARG A C 1
ATOM 754 O O . ARG A 1 98 ? 5.277 4.089 -19.608 1.00 97.25 98 ARG A O 1
ATOM 761 N N . GLU A 1 99 ? 6.661 4.890 -21.168 1.00 97.75 99 GLU A N 1
ATOM 762 C CA . GLU A 1 99 ? 5.915 4.340 -22.306 1.00 97.75 99 GLU A CA 1
ATOM 763 C C . GLU A 1 99 ? 5.778 2.800 -22.254 1.00 97.75 99 GLU A C 1
ATOM 765 O O . GLU A 1 99 ? 4.640 2.324 -22.292 1.00 97.75 99 GLU A O 1
ATOM 770 N N . PRO A 1 100 ? 6.850 2.003 -22.054 1.00 97.69 100 PRO A N 1
ATOM 771 C CA . PRO A 1 100 ? 6.731 0.552 -21.889 1.00 97.69 100 PRO A CA 1
ATOM 772 C C . PRO A 1 100 ? 5.898 0.144 -20.672 1.00 97.69 100 PRO A C 1
ATOM 774 O O . PRO A 1 100 ? 5.132 -0.813 -20.754 1.00 97.69 100 PRO A O 1
ATOM 777 N N . PHE A 1 101 ? 5.990 0.892 -19.567 1.00 97.94 101 PHE A N 1
ATOM 778 C CA . PHE A 1 101 ? 5.138 0.686 -18.392 1.00 97.94 101 PHE A CA 1
ATOM 779 C C . PHE A 1 101 ? 3.650 0.815 -18.745 1.00 97.94 101 PHE A C 1
ATOM 781 O O . PHE A 1 101 ? 2.869 -0.092 -18.461 1.00 97.94 101 PHE A O 1
ATOM 788 N N . LEU A 1 102 ? 3.251 1.903 -19.411 1.00 98.06 102 LEU A N 1
ATOM 789 C CA . LEU A 1 102 ? 1.854 2.133 -19.797 1.00 98.06 102 LEU A CA 1
ATOM 790 C C . LEU A 1 102 ? 1.357 1.094 -20.809 1.00 98.06 102 LEU A C 1
ATOM 792 O O . LEU A 1 102 ? 0.219 0.627 -20.715 1.00 98.06 102 LEU A O 1
ATOM 796 N N . GLN A 1 103 ? 2.217 0.695 -21.746 1.00 97.88 103 GLN A N 1
ATOM 797 C CA . GLN A 1 103 ? 1.901 -0.347 -22.716 1.00 97.88 103 GLN A CA 1
ATOM 798 C C . GLN A 1 103 ? 1.667 -1.707 -22.040 1.00 97.88 103 GLN A C 1
ATOM 800 O O . GLN A 1 103 ? 0.724 -2.422 -22.396 1.00 97.88 103 GLN A O 1
ATOM 805 N N . ASP A 1 104 ? 2.483 -2.064 -21.048 1.00 97.62 104 ASP A N 1
ATOM 806 C CA . ASP A 1 104 ? 2.325 -3.298 -20.276 1.00 97.62 104 ASP A CA 1
ATOM 807 C C . ASP A 1 104 ? 1.099 -3.251 -19.352 1.00 97.62 104 ASP A C 1
ATOM 809 O O . ASP A 1 104 ? 0.422 -4.271 -19.205 1.00 97.62 104 ASP A O 1
ATOM 813 N N . LEU A 1 105 ? 0.742 -2.094 -18.779 1.00 97.62 105 LEU A N 1
ATOM 814 C CA . LEU A 1 105 ? -0.529 -1.954 -18.055 1.00 97.62 105 LEU A CA 1
ATOM 815 C C . LEU A 1 105 ? -1.711 -2.324 -18.959 1.00 97.62 105 LEU A C 1
ATOM 817 O O . LEU A 1 105 ? -2.584 -3.095 -18.562 1.00 97.62 105 LEU A O 1
ATOM 821 N N . LYS A 1 106 ? -1.715 -1.844 -20.204 1.00 97.31 106 LYS A N 1
ATOM 822 C CA . LYS A 1 106 ? -2.773 -2.170 -21.165 1.00 97.31 106 LYS A CA 1
ATOM 823 C C . LYS A 1 106 ? -2.750 -3.644 -21.576 1.00 97.31 106 LYS A C 1
ATOM 825 O O . LYS A 1 106 ? -3.767 -4.325 -21.508 1.00 97.31 106 LYS A O 1
ATOM 830 N N . THR A 1 107 ? -1.597 -4.142 -22.014 1.00 96.81 107 THR A N 1
ATOM 831 C CA . THR A 1 107 ? -1.500 -5.450 -22.691 1.00 96.81 107 THR A CA 1
ATOM 832 C C . THR A 1 107 ? -1.352 -6.638 -21.751 1.00 96.81 107 THR A C 1
ATOM 834 O O . THR A 1 107 ? -1.893 -7.703 -22.036 1.00 96.81 107 THR A O 1
ATOM 837 N N . VAL A 1 108 ? -0.650 -6.467 -20.631 1.00 95.69 108 VAL A N 1
ATOM 838 C CA . VAL A 1 108 ? -0.443 -7.510 -19.616 1.00 95.69 108 VAL A CA 1
ATOM 839 C C . VAL A 1 108 ? -1.432 -7.330 -18.470 1.00 95.69 108 VAL A C 1
ATOM 841 O O . VAL A 1 108 ? -2.081 -8.285 -18.048 1.00 95.69 108 VAL A O 1
ATOM 844 N N . GLY A 1 109 ? -1.568 -6.098 -17.976 1.00 94.81 109 GLY A N 1
ATOM 845 C CA . GLY A 1 109 ? -2.455 -5.787 -16.855 1.00 94.81 109 GLY A CA 1
ATOM 846 C C . GLY A 1 109 ? -3.935 -5.823 -17.236 1.00 94.81 109 GLY A C 1
ATOM 847 O O . GLY A 1 109 ? -4.782 -6.085 -16.384 1.00 94.81 109 GLY A O 1
ATOM 848 N N . GLY A 1 110 ? -4.252 -5.628 -18.521 1.00 95.75 110 GLY A N 1
ATOM 849 C CA . GLY A 1 110 ? -5.622 -5.556 -19.027 1.00 95.75 110 GLY A CA 1
ATOM 850 C C . GLY A 1 110 ? -6.370 -4.312 -18.548 1.00 95.75 110 GLY A C 1
ATOM 851 O O . GLY A 1 110 ? -7.591 -4.366 -18.407 1.00 95.75 110 GLY A O 1
ATOM 852 N N . PHE A 1 111 ? -5.647 -3.231 -18.245 1.00 96.25 111 PHE A N 1
ATOM 853 C CA . PHE A 1 111 ? -6.240 -1.938 -17.917 1.00 96.25 111 PHE A CA 1
ATOM 854 C C . PHE A 1 111 ? -6.847 -1.294 -19.169 1.00 96.25 111 PHE A C 1
ATOM 856 O O . PHE A 1 111 ? -6.302 -1.410 -20.269 1.00 96.25 111 PHE A O 1
ATOM 863 N N . ASP A 1 112 ? -7.968 -0.597 -18.990 1.00 97.06 112 ASP A N 1
ATOM 864 C CA . ASP A 1 112 ? -8.572 0.199 -20.055 1.00 97.06 112 ASP A CA 1
ATOM 865 C C . ASP A 1 112 ? -7.798 1.510 -20.298 1.00 97.06 112 ASP A C 1
ATOM 867 O O . ASP A 1 112 ? -6.926 1.913 -19.521 1.00 97.06 112 ASP A O 1
ATOM 871 N N . ASP A 1 113 ? -8.127 2.199 -21.392 1.00 97.50 113 ASP A N 1
ATOM 872 C CA . ASP A 1 113 ? -7.448 3.443 -21.773 1.00 97.50 113 ASP A CA 1
ATOM 873 C C . ASP A 1 113 ? -7.609 4.553 -20.725 1.00 97.50 113 ASP A C 1
ATOM 875 O O . ASP A 1 113 ? -6.714 5.385 -20.558 1.00 97.50 113 ASP A O 1
ATOM 879 N N . ARG A 1 114 ? -8.718 4.559 -19.975 1.00 96.56 114 ARG A N 1
ATOM 880 C CA . ARG A 1 114 ? -8.967 5.555 -18.929 1.00 96.56 114 ARG A CA 1
ATOM 881 C C . ARG A 1 114 ? -8.028 5.338 -17.745 1.00 96.56 114 ARG A C 1
ATOM 883 O O . ARG A 1 114 ? -7.428 6.301 -17.268 1.00 96.56 114 ARG A O 1
ATOM 890 N N . SER A 1 115 ? -7.878 4.102 -17.279 1.00 95.06 115 SER A N 1
ATOM 891 C CA . SER A 1 115 ? -6.941 3.745 -16.217 1.00 95.06 115 SER A CA 1
ATOM 892 C C . SER A 1 115 ? -5.494 3.972 -16.644 1.00 95.06 115 SER A C 1
ATOM 894 O O . SER A 1 115 ? -4.719 4.538 -15.877 1.00 95.06 115 SER A O 1
ATOM 896 N N . VAL A 1 116 ? -5.125 3.614 -17.876 1.00 97.31 116 VAL A N 1
ATOM 897 C CA . VAL A 1 116 ? -3.777 3.888 -18.400 1.00 97.31 116 VAL A CA 1
ATOM 898 C C . VAL A 1 116 ? -3.503 5.397 -18.430 1.00 97.31 116 VAL A C 1
ATOM 900 O O . VAL A 1 116 ? -2.446 5.838 -17.980 1.00 97.31 116 VAL A O 1
ATOM 903 N N . ALA A 1 117 ? -4.465 6.218 -18.863 1.00 96.69 117 ALA A N 1
ATOM 904 C CA . ALA A 1 117 ? -4.330 7.677 -18.859 1.00 96.69 117 ALA A CA 1
ATOM 905 C C . ALA A 1 117 ? -4.227 8.288 -17.447 1.00 96.69 117 ALA A C 1
ATOM 907 O O . ALA A 1 117 ? -3.636 9.363 -17.288 1.00 96.69 117 ALA A O 1
ATOM 908 N N . TYR A 1 118 ? -4.791 7.627 -16.430 1.00 93.94 118 TYR A N 1
ATOM 909 C CA . TYR A 1 118 ? -4.591 7.984 -15.024 1.00 93.94 118 TYR A CA 1
ATOM 910 C C . TYR A 1 118 ? -3.151 7.678 -14.581 1.00 93.94 118 TYR A C 1
ATOM 912 O O . TYR A 1 118 ? -2.451 8.576 -14.113 1.00 93.94 118 TYR A O 1
ATOM 920 N N . PHE A 1 119 ? -2.666 6.454 -14.815 1.00 95.62 119 PHE A N 1
ATOM 921 C CA . PHE A 1 119 ? -1.308 6.036 -14.434 1.00 95.62 119 PHE A CA 1
ATOM 922 C C . PHE A 1 119 ? -0.193 6.695 -15.257 1.00 95.62 119 PHE A C 1
ATOM 924 O O . PHE A 1 119 ? 0.956 6.725 -14.829 1.00 95.62 119 PHE A O 1
ATOM 931 N N . ALA A 1 120 ? -0.512 7.318 -16.393 1.00 96.06 120 ALA A N 1
ATOM 932 C CA . ALA A 1 120 ? 0.432 8.167 -17.122 1.00 96.06 120 ALA A CA 1
ATOM 933 C C . ALA A 1 120 ? 0.911 9.382 -16.307 1.00 96.06 120 ALA A C 1
ATOM 935 O O . ALA A 1 120 ? 1.973 9.934 -16.594 1.00 96.06 120 ALA A O 1
ATOM 936 N N . ARG A 1 121 ? 0.126 9.803 -15.306 1.00 92.88 121 ARG A N 1
ATOM 937 C CA . ARG A 1 121 ? 0.366 10.987 -14.464 1.00 92.88 121 ARG A CA 1
ATOM 938 C C . ARG A 1 121 ? 0.370 10.665 -12.967 1.00 92.88 121 ARG A C 1
ATOM 940 O O . ARG A 1 121 ? 0.307 11.576 -12.150 1.00 92.88 121 ARG A O 1
ATOM 947 N N . SER A 1 122 ? 0.395 9.385 -12.612 1.00 90.81 122 SER A N 1
ATOM 948 C CA . SER A 1 122 ? 0.341 8.900 -11.233 1.00 90.81 122 SER A CA 1
ATOM 949 C C . SER A 1 122 ? 1.439 7.853 -11.002 1.00 90.81 122 SER A C 1
ATOM 951 O O . SER A 1 122 ? 2.313 7.675 -11.851 1.00 90.81 122 SER A O 1
ATOM 953 N N . GLY A 1 123 ? 1.402 7.189 -9.846 1.00 91.69 123 GLY A N 1
ATOM 954 C CA . GLY A 1 123 ? 2.303 6.093 -9.498 1.00 91.69 123 GLY A CA 1
ATOM 955 C C . GLY A 1 123 ? 1.966 4.785 -10.220 1.00 91.69 123 GLY A C 1
ATOM 956 O O . GLY A 1 123 ? 1.444 4.771 -11.336 1.00 91.69 123 GLY A O 1
ATOM 957 N N . ALA A 1 124 ? 2.274 3.665 -9.573 1.00 94.75 124 ALA A N 1
ATOM 958 C CA . ALA A 1 124 ? 1.888 2.338 -10.038 1.00 94.75 124 ALA A CA 1
ATOM 959 C C . ALA A 1 124 ? 0.483 1.962 -9.527 1.00 94.75 124 ALA A C 1
ATOM 961 O O . ALA A 1 124 ? 0.029 2.506 -8.522 1.00 94.75 124 ALA A O 1
ATOM 962 N N . PRO A 1 125 ? -0.233 1.045 -10.199 1.00 94.75 125 PRO A N 1
ATOM 963 C CA . PRO A 1 125 ? -1.362 0.373 -9.573 1.00 94.75 125 PRO A CA 1
ATOM 964 C C . PRO A 1 125 ? -0.887 -0.564 -8.456 1.00 94.75 125 PRO A C 1
ATOM 966 O O . PRO A 1 125 ? 0.220 -1.107 -8.526 1.00 94.75 125 PRO A O 1
ATOM 969 N N . ARG A 1 126 ? -1.807 -0.868 -7.532 1.00 93.62 126 ARG A N 1
ATOM 970 C CA . ARG A 1 126 ? -1.696 -2.024 -6.634 1.00 93.62 126 ARG A CA 1
ATOM 971 C C . ARG A 1 126 ? -1.341 -3.290 -7.415 1.00 93.62 126 ARG A C 1
ATOM 973 O O . ARG A 1 126 ? -1.783 -3.427 -8.566 1.00 93.62 126 ARG A O 1
ATOM 980 N N . PRO A 1 127 ? -0.620 -4.246 -6.801 1.00 94.50 127 PRO A N 1
ATOM 981 C CA . PRO A 1 127 ? -0.356 -5.521 -7.437 1.00 94.50 127 PRO A CA 1
ATOM 982 C C . PRO A 1 127 ? -1.652 -6.174 -7.907 1.00 94.50 127 PRO A C 1
ATOM 984 O O . PRO A 1 127 ? -2.617 -6.302 -7.156 1.00 94.50 127 PRO A O 1
ATOM 987 N N . LEU A 1 128 ? -1.687 -6.586 -9.170 1.00 90.00 128 LEU A N 1
ATOM 988 C CA . LEU A 1 128 ? -2.891 -7.128 -9.788 1.00 90.00 128 LEU A CA 1
ATOM 989 C C . LEU A 1 128 ? -2.518 -8.316 -10.661 1.00 90.00 128 LEU A C 1
ATOM 991 O O . LEU A 1 128 ? -1.561 -8.255 -11.431 1.00 90.00 128 LEU A O 1
ATOM 995 N N . ARG A 1 129 ? -3.281 -9.412 -10.549 1.00 90.00 129 ARG A N 1
ATOM 996 C CA . ARG A 1 129 ? -3.070 -10.645 -11.338 1.00 90.00 129 ARG A CA 1
ATOM 997 C C . ARG A 1 129 ? -1.628 -11.167 -11.249 1.00 90.00 129 ARG A C 1
ATOM 999 O O . ARG A 1 129 ? -1.031 -11.570 -12.245 1.00 90.00 129 ARG A O 1
ATOM 1006 N N . GLY A 1 130 ? -1.049 -11.124 -10.050 1.00 92.38 130 GLY A N 1
ATOM 1007 C CA . GLY A 1 130 ? 0.317 -11.594 -9.834 1.00 92.38 130 GLY A CA 1
ATOM 1008 C C . GLY A 1 130 ? 1.394 -10.692 -10.451 1.00 92.38 130 GLY A C 1
ATOM 1009 O O . GLY A 1 130 ? 2.518 -11.150 -10.612 1.00 92.38 130 GLY A O 1
ATOM 1010 N N . GLN A 1 131 ? 1.091 -9.436 -10.796 1.00 96.12 131 GLN A N 1
ATOM 1011 C CA . GLN A 1 131 ? 2.058 -8.470 -11.329 1.00 96.12 131 GLN A CA 1
ATOM 1012 C C . GLN A 1 131 ? 2.263 -7.305 -10.354 1.00 96.12 131 GLN A C 1
ATOM 1014 O O . GLN A 1 131 ? 1.285 -6.739 -9.871 1.00 96.12 131 GLN A O 1
ATOM 1019 N N . LEU A 1 132 ? 3.519 -6.915 -10.133 1.00 97.44 132 LEU A N 1
ATOM 1020 C CA . LEU A 1 132 ? 3.914 -5.650 -9.511 1.00 97.44 132 LEU A CA 1
ATOM 1021 C C . LEU A 1 132 ? 4.666 -4.821 -10.557 1.00 97.44 132 LEU A C 1
ATOM 1023 O O . LEU A 1 132 ? 5.693 -5.255 -11.082 1.00 97.44 132 LEU A O 1
ATOM 1027 N N . TYR A 1 133 ? 4.152 -3.634 -10.867 1.00 97.94 133 TYR A N 1
ATOM 1028 C CA . TYR A 1 133 ? 4.719 -2.750 -11.882 1.00 97.94 133 TYR A CA 1
ATOM 1029 C C . TYR A 1 133 ? 5.541 -1.646 -11.220 1.00 97.94 133 TYR A C 1
ATOM 1031 O O . TYR A 1 133 ? 5.037 -0.949 -10.348 1.00 97.94 133 TYR A O 1
ATOM 1039 N N . VAL A 1 134 ? 6.783 -1.455 -11.662 1.00 98.19 134 VAL A N 1
ATOM 1040 C CA . VAL A 1 134 ? 7.717 -0.477 -11.089 1.00 98.19 134 VAL A CA 1
ATOM 1041 C C . VAL A 1 134 ? 8.127 0.533 -12.169 1.00 98.19 134 VAL A C 1
ATOM 1043 O O . VAL A 1 134 ? 9.110 0.296 -12.883 1.00 98.19 134 VAL A O 1
ATOM 1046 N N . PRO A 1 135 ? 7.371 1.638 -12.356 1.00 98.06 135 PRO A N 1
ATOM 1047 C CA . PRO A 1 135 ? 7.706 2.675 -13.330 1.00 98.06 135 PRO A CA 1
ATOM 1048 C C . PRO A 1 135 ? 9.020 3.392 -12.970 1.00 98.06 135 PRO A C 1
ATOM 1050 O O . PRO A 1 135 ? 9.512 3.247 -11.848 1.00 98.06 135 PRO A O 1
ATOM 1053 N N . PRO A 1 136 ? 9.624 4.167 -13.891 1.00 96.69 136 PRO A N 1
ATOM 1054 C CA . PRO A 1 136 ? 10.969 4.724 -13.696 1.00 96.69 136 PRO A CA 1
ATOM 1055 C C . PRO A 1 136 ? 11.119 5.700 -12.524 1.00 96.69 136 PRO A C 1
ATOM 1057 O O . PRO A 1 136 ? 12.205 5.820 -11.967 1.00 96.69 136 PRO A O 1
ATOM 1060 N N . ASP A 1 137 ? 10.045 6.377 -12.139 1.00 95.44 137 ASP A N 1
ATOM 1061 C CA . ASP A 1 137 ? 9.991 7.364 -11.059 1.00 95.44 137 ASP A CA 1
ATOM 1062 C C . ASP A 1 137 ? 9.580 6.769 -9.706 1.00 95.44 137 ASP A C 1
ATOM 1064 O O . ASP A 1 137 ? 9.595 7.467 -8.697 1.00 95.44 137 ASP A O 1
ATOM 1068 N N . MET A 1 138 ? 9.215 5.483 -9.662 1.00 96.12 138 MET A N 1
ATOM 1069 C CA . MET A 1 138 ? 8.826 4.836 -8.415 1.00 96.12 138 MET A CA 1
ATOM 1070 C C . MET A 1 138 ? 10.035 4.715 -7.489 1.00 96.12 138 MET A C 1
ATOM 1072 O O . MET A 1 138 ? 11.060 4.129 -7.863 1.00 96.12 138 MET A O 1
ATOM 1076 N N . LEU A 1 139 ? 9.895 5.275 -6.291 1.00 95.00 139 LEU A N 1
ATOM 1077 C CA . LEU A 1 139 ? 10.860 5.144 -5.210 1.00 95.00 139 LEU A CA 1
ATOM 1078 C C . LEU A 1 139 ? 10.746 3.764 -4.555 1.00 95.00 139 LEU A C 1
ATOM 1080 O O . LEU A 1 139 ? 9.748 3.057 -4.712 1.00 95.00 139 LEU A O 1
ATOM 1084 N N . VAL A 1 140 ? 11.789 3.361 -3.839 1.00 93.31 140 VAL A N 1
ATOM 1085 C CA . VAL A 1 140 ? 11.881 2.015 -3.255 1.00 93.31 140 VAL A CA 1
ATOM 1086 C C . VAL A 1 140 ? 10.913 1.838 -2.092 1.00 93.31 140 VAL A C 1
ATOM 1088 O O . VAL A 1 140 ? 10.349 0.757 -1.941 1.00 93.31 140 VAL A O 1
ATOM 1091 N N . GLU A 1 141 ? 10.617 2.903 -1.342 1.00 94.81 141 GLU A N 1
ATOM 1092 C CA . GLU A 1 141 ? 9.559 2.889 -0.333 1.00 94.81 141 GLU A CA 1
ATOM 1093 C C . GLU A 1 141 ? 8.189 2.571 -0.941 1.00 94.81 141 GLU A C 1
ATOM 1095 O O . GLU A 1 141 ? 7.427 1.797 -0.365 1.00 94.81 141 GLU A O 1
ATOM 1100 N N . ASN A 1 142 ? 7.911 3.056 -2.155 1.00 96.06 142 ASN A N 1
ATOM 1101 C CA . ASN A 1 142 ? 6.648 2.778 -2.830 1.00 96.06 142 ASN A CA 1
ATOM 1102 C C . ASN A 1 142 ? 6.566 1.308 -3.249 1.00 96.06 142 ASN A C 1
ATOM 1104 O O . ASN A 1 142 ? 5.481 0.741 -3.262 1.00 96.06 142 ASN A O 1
ATOM 1108 N N . VAL A 1 143 ? 7.690 0.656 -3.580 1.00 96.50 143 VAL A N 1
ATOM 1109 C CA . VAL A 1 143 ? 7.696 -0.788 -3.894 1.00 96.50 143 VAL A CA 1
ATOM 1110 C C . VAL A 1 143 ? 7.221 -1.577 -2.677 1.00 96.50 143 VAL A C 1
ATOM 1112 O O . VAL A 1 143 ? 6.414 -2.495 -2.809 1.00 96.50 143 VAL A O 1
ATOM 1115 N N . CYS A 1 144 ? 7.679 -1.184 -1.490 1.00 96.62 144 CYS A N 1
ATOM 1116 C CA . CYS A 1 144 ? 7.268 -1.787 -0.230 1.00 96.62 144 CYS A CA 1
ATOM 1117 C C . CYS A 1 144 ? 5.808 -1.493 0.118 1.00 96.62 144 CYS A C 1
ATOM 1119 O O . CYS A 1 144 ? 5.088 -2.404 0.532 1.00 96.62 144 CYS A O 1
ATOM 1121 N N . HIS A 1 145 ? 5.369 -0.246 -0.081 1.00 97.38 145 HIS A N 1
ATOM 1122 C CA . HIS A 1 145 ? 3.976 0.171 0.097 1.00 97.38 145 HIS A CA 1
ATOM 1123 C C . HIS A 1 145 ? 3.051 -0.696 -0.762 1.00 97.38 145 HIS A C 1
ATOM 1125 O O . HIS A 1 145 ? 2.202 -1.412 -0.233 1.00 97.38 145 HIS A O 1
ATOM 1131 N N . GLU A 1 146 ? 3.290 -0.743 -2.075 1.00 97.19 146 GLU A N 1
ATOM 1132 C CA . GLU A 1 146 ? 2.441 -1.497 -3.003 1.00 97.19 146 GLU A CA 1
ATOM 1133 C C . GLU A 1 146 ? 2.441 -3.000 -2.708 1.00 97.19 146 GLU A C 1
ATOM 1135 O O . GLU A 1 146 ? 1.408 -3.664 -2.798 1.00 97.19 146 GLU A O 1
ATOM 1140 N N . LEU A 1 147 ? 3.585 -3.557 -2.305 1.00 96.31 147 LEU A N 1
ATOM 1141 C CA . LEU A 1 147 ? 3.680 -4.961 -1.917 1.00 96.31 147 LEU A CA 1
ATOM 1142 C C . LEU A 1 147 ? 2.821 -5.295 -0.690 1.00 96.31 147 LEU A C 1
ATOM 1144 O O . LEU A 1 147 ? 2.225 -6.376 -0.625 1.00 96.31 147 LEU A O 1
ATOM 1148 N N . THR A 1 148 ? 2.737 -4.368 0.265 1.00 97.50 148 THR A N 1
ATOM 1149 C CA . THR A 1 148 ? 2.012 -4.550 1.529 1.00 97.50 148 THR A CA 1
ATOM 1150 C C . THR A 1 148 ? 0.518 -4.751 1.307 1.00 97.50 148 THR A C 1
ATOM 1152 O O . THR A 1 148 ? -0.087 -5.591 1.974 1.00 97.50 148 THR A O 1
ATOM 1155 N N . HIS A 1 149 ? -0.065 -4.093 0.302 1.00 97.31 149 HIS A N 1
ATOM 1156 C CA . HIS A 1 149 ? -1.461 -4.303 -0.085 1.00 97.31 149 HIS A CA 1
ATOM 1157 C C . HIS A 1 149 ? -1.789 -5.771 -0.386 1.00 97.31 149 HIS A C 1
ATOM 1159 O O . HIS A 1 149 ? -2.879 -6.239 -0.063 1.00 97.31 149 HIS A O 1
ATOM 1165 N N . GLY A 1 150 ? -0.844 -6.525 -0.956 1.00 95.75 150 GLY A N 1
ATOM 1166 C CA . GLY A 1 150 ? -1.016 -7.958 -1.190 1.00 95.75 150 GLY A CA 1
ATOM 1167 C C . GLY A 1 150 ? -1.152 -8.766 0.101 1.00 95.75 150 GLY A C 1
ATOM 1168 O O . GLY A 1 150 ? -1.959 -9.691 0.172 1.00 95.75 150 GLY A O 1
ATOM 1169 N N . PHE A 1 151 ? -0.372 -8.424 1.127 1.00 96.25 151 PHE A N 1
ATOM 1170 C CA . PHE A 1 151 ? -0.458 -9.067 2.440 1.00 96.25 151 PHE A CA 1
ATOM 1171 C C . PHE A 1 151 ? -1.718 -8.647 3.190 1.00 96.25 151 PHE A C 1
ATOM 1173 O O . PHE A 1 151 ? -2.351 -9.487 3.827 1.00 96.25 151 PHE A O 1
ATOM 1180 N N . PHE A 1 152 ? -2.127 -7.383 3.064 1.00 97.00 152 PHE A N 1
ATOM 1181 C CA . PHE A 1 152 ? -3.400 -6.911 3.599 1.00 97.00 152 PHE A CA 1
ATOM 1182 C C . PHE A 1 152 ? -4.570 -7.727 3.031 1.00 97.00 152 PHE A C 1
ATOM 1184 O O . PHE A 1 152 ? -5.417 -8.215 3.783 1.00 97.00 152 PHE A O 1
ATOM 1191 N N . GLU A 1 153 ? -4.594 -7.937 1.712 1.00 95.81 153 GLU A N 1
ATOM 1192 C CA . GLU A 1 153 ? -5.609 -8.767 1.056 1.00 95.81 153 GLU A CA 1
ATOM 1193 C C . GLU A 1 153 ? -5.516 -10.242 1.466 1.00 95.81 153 GLU A C 1
ATOM 1195 O O . GLU A 1 153 ? -6.541 -10.875 1.709 1.00 95.81 153 GLU A O 1
ATOM 1200 N N . ALA A 1 154 ? -4.307 -10.794 1.607 1.00 94.56 154 ALA A N 1
ATOM 1201 C CA . ALA A 1 154 ? -4.122 -12.169 2.074 1.00 94.56 154 ALA A CA 1
ATOM 1202 C C . ALA A 1 154 ? -4.648 -12.386 3.507 1.00 94.56 154 ALA A C 1
ATOM 1204 O O . ALA A 1 154 ? -5.125 -13.474 3.824 1.00 94.56 154 ALA A O 1
ATOM 1205 N N . LEU A 1 155 ? -4.583 -11.361 4.362 1.00 95.62 155 LEU A N 1
ATOM 1206 C CA . LEU A 1 155 ? -5.069 -11.413 5.742 1.00 95.62 155 LEU A CA 1
ATOM 1207 C C . LEU A 1 155 ? -6.577 -11.197 5.874 1.00 95.62 155 LEU A C 1
ATOM 1209 O O . LEU A 1 155 ? -7.204 -11.790 6.748 1.00 95.62 155 LEU A O 1
ATOM 1213 N N . SER A 1 156 ? -7.147 -10.320 5.048 1.00 95.88 156 SER A N 1
ATOM 1214 C CA . SER A 1 156 ? -8.484 -9.755 5.279 1.00 95.88 156 SER A CA 1
ATOM 1215 C C . SER A 1 156 ? -9.462 -9.947 4.115 1.00 95.88 156 SER A C 1
ATOM 1217 O O . SER A 1 156 ? -10.631 -9.562 4.199 1.00 95.88 156 SER A O 1
ATOM 1219 N N . GLY A 1 157 ? -9.007 -10.514 2.997 1.00 94.50 157 GLY A N 1
ATOM 1220 C CA . GLY A 1 157 ? -9.752 -10.538 1.746 1.00 94.50 157 GLY A CA 1
ATOM 1221 C C . GLY A 1 157 ? -9.905 -9.131 1.164 1.00 94.50 157 GLY A C 1
ATOM 1222 O O . GLY A 1 157 ? -8.937 -8.412 0.951 1.00 94.50 157 GLY A O 1
ATOM 1223 N N . GLN A 1 158 ? -11.140 -8.712 0.888 1.00 94.12 158 GLN A N 1
ATOM 1224 C CA . GLN A 1 158 ? -11.426 -7.392 0.303 1.00 94.12 158 GLN A CA 1
ATOM 1225 C C . GLN A 1 158 ? -11.766 -6.324 1.355 1.00 94.12 158 GLN A C 1
ATOM 1227 O O . GLN A 1 158 ? -12.484 -5.365 1.054 1.00 94.12 158 GLN A O 1
ATOM 1232 N N . ALA A 1 159 ? -11.277 -6.472 2.590 1.00 93.62 159 ALA A N 1
ATOM 1233 C CA . ALA A 1 159 ? -11.612 -5.560 3.681 1.00 93.62 159 ALA A CA 1
ATOM 1234 C C . ALA A 1 159 ? -11.122 -4.121 3.456 1.00 93.62 159 ALA A C 1
ATOM 1236 O O . ALA A 1 159 ? -11.711 -3.189 4.000 1.00 93.62 159 ALA A O 1
ATOM 1237 N N . TYR A 1 160 ? -10.138 -3.904 2.574 1.00 92.31 160 TYR A N 1
ATOM 1238 C CA . TYR A 1 160 ? -9.699 -2.561 2.172 1.00 92.31 160 TYR A CA 1
ATOM 1239 C C . TYR A 1 160 ? -10.843 -1.698 1.612 1.00 92.31 160 TYR A C 1
ATOM 1241 O O . TYR A 1 160 ? -10.790 -0.473 1.662 1.00 92.31 160 TYR A O 1
ATOM 1249 N N . ARG A 1 161 ? -11.919 -2.316 1.103 1.00 92.00 161 ARG A N 1
ATOM 1250 C CA . ARG A 1 161 ? -13.121 -1.604 0.635 1.00 92.00 161 ARG A CA 1
ATOM 1251 C C . ARG A 1 161 ? -13.944 -0.993 1.770 1.00 92.00 161 ARG A C 1
ATOM 1253 O O . ARG A 1 161 ? -14.780 -0.137 1.500 1.00 92.00 161 ARG A O 1
ATOM 1260 N N . GLN A 1 162 ? -13.735 -1.465 2.996 1.00 91.56 162 GLN A N 1
ATOM 1261 C CA . GLN A 1 162 ? -14.452 -1.069 4.209 1.00 91.56 162 GLN A CA 1
ATOM 1262 C C . GLN A 1 162 ? -13.569 -0.294 5.193 1.00 91.56 162 GLN A C 1
ATOM 1264 O O . GLN A 1 162 ? -14.082 0.181 6.198 1.00 91.56 162 GLN A O 1
ATOM 1269 N N . ALA A 1 163 ? -12.261 -0.208 4.941 1.00 95.06 163 ALA A N 1
ATOM 1270 C CA . ALA A 1 163 ? -11.294 0.476 5.793 1.00 95.06 163 ALA A CA 1
ATOM 1271 C C . ALA A 1 163 ? -10.076 0.913 4.964 1.00 95.06 163 ALA A C 1
ATOM 1273 O O . ALA A 1 163 ? -8.948 0.496 5.222 1.00 95.06 163 ALA A O 1
ATOM 1274 N N . LYS A 1 164 ? -10.300 1.732 3.927 1.00 95.38 164 LYS A N 1
ATOM 1275 C CA . LYS A 1 164 ? -9.230 2.135 3.001 1.00 95.38 164 LYS A CA 1
ATOM 1276 C C . LYS A 1 164 ? -8.080 2.860 3.706 1.00 95.38 164 LYS A C 1
ATOM 1278 O O . LYS A 1 164 ? -6.928 2.590 3.396 1.00 95.38 164 LYS A O 1
ATOM 1283 N N . TRP A 1 165 ? -8.383 3.718 4.682 1.00 96.12 165 TRP A N 1
ATOM 1284 C CA . TRP A 1 165 ? -7.361 4.377 5.502 1.00 96.12 165 TRP A CA 1
ATOM 1285 C C . TRP A 1 165 ? -6.443 3.386 6.217 1.00 96.12 165 TRP A C 1
ATOM 1287 O O . TRP A 1 165 ? -5.250 3.634 6.328 1.00 96.12 165 TRP A O 1
ATOM 1297 N N . LEU A 1 166 ? -6.961 2.242 6.661 1.00 97.38 166 LEU A N 1
ATOM 1298 C CA . LEU A 1 166 ? -6.161 1.259 7.380 1.00 97.38 166 LEU A CA 1
ATOM 1299 C C . LEU A 1 166 ? -5.255 0.474 6.429 1.00 97.38 166 LEU A C 1
ATOM 1301 O O . LEU A 1 166 ? -4.109 0.207 6.765 1.00 97.38 166 LEU A O 1
ATOM 1305 N N . ASP A 1 167 ? -5.739 0.156 5.230 1.00 97.69 167 ASP A N 1
ATOM 1306 C CA . ASP A 1 167 ? -4.937 -0.478 4.178 1.00 97.69 167 ASP A CA 1
ATOM 1307 C C . ASP A 1 167 ? -3.785 0.428 3.710 1.00 97.69 167 ASP A C 1
ATOM 1309 O O . ASP A 1 167 ? -2.623 0.027 3.737 1.00 97.69 167 ASP A O 1
ATOM 1313 N N . GLU A 1 168 ? -4.082 1.684 3.368 1.00 96.69 168 GLU A N 1
ATOM 1314 C CA . GLU A 1 168 ? -3.071 2.660 2.937 1.00 96.69 168 GLU A CA 1
ATOM 1315 C C . GLU A 1 168 ? -2.129 3.052 4.087 1.00 96.69 168 GLU A C 1
ATOM 1317 O O . GLU A 1 168 ? -0.916 3.147 3.898 1.00 96.69 168 GLU A O 1
ATOM 1322 N N . GLY A 1 169 ? -2.664 3.220 5.300 1.00 96.88 169 GLY A N 1
ATOM 1323 C CA . GLY A 1 169 ? -1.885 3.516 6.499 1.00 96.88 169 GLY A CA 1
ATOM 1324 C C . GLY A 1 169 ? -0.940 2.378 6.881 1.00 96.88 169 GLY A C 1
ATOM 1325 O O . GLY A 1 169 ? 0.214 2.638 7.216 1.00 96.88 169 GLY A O 1
ATOM 1326 N N . PHE A 1 170 ? -1.383 1.120 6.778 1.00 97.56 170 PHE A N 1
ATOM 1327 C CA . PHE A 1 170 ? -0.537 -0.050 7.022 1.00 97.56 170 PHE A CA 1
ATOM 1328 C C . PHE A 1 170 ? 0.561 -0.184 5.967 1.00 97.56 170 PHE A C 1
ATOM 1330 O O . PHE A 1 170 ? 1.718 -0.412 6.319 1.00 97.56 170 PHE A O 1
ATOM 1337 N N . ALA A 1 171 ? 0.231 0.028 4.692 1.00 97.31 171 ALA A N 1
ATOM 1338 C CA . ALA A 1 171 ? 1.210 0.037 3.612 1.00 97.31 171 ALA A CA 1
ATOM 1339 C C . ALA A 1 171 ? 2.290 1.114 3.812 1.00 97.31 171 ALA A C 1
ATOM 1341 O O . ALA A 1 171 ? 3.484 0.818 3.706 1.00 97.31 171 ALA A O 1
ATOM 1342 N N . SER A 1 172 ? 1.893 2.324 4.213 1.00 96.31 172 SER A N 1
ATOM 1343 C CA . SER A 1 172 ? 2.829 3.404 4.536 1.00 96.31 172 SER A CA 1
ATOM 1344 C C . SER A 1 172 ? 3.662 3.101 5.783 1.00 96.31 172 SER A C 1
ATOM 1346 O O . SER A 1 172 ? 4.880 3.264 5.755 1.00 96.31 172 SER A O 1
ATOM 1348 N N . TYR A 1 173 ? 3.046 2.600 6.858 1.00 95.62 173 TYR A N 1
ATOM 1349 C CA . TYR A 1 173 ? 3.751 2.182 8.074 1.00 95.62 173 TYR A CA 1
ATOM 1350 C C . TYR A 1 173 ? 4.850 1.154 7.769 1.00 95.62 173 TYR A C 1
ATOM 1352 O O . TYR A 1 173 ? 5.990 1.313 8.208 1.00 95.62 173 TYR A O 1
ATOM 1360 N N . VAL A 1 174 ? 4.535 0.127 6.973 1.00 95.94 174 VAL A N 1
ATOM 1361 C CA . VAL A 1 174 ? 5.500 -0.904 6.571 1.00 95.94 174 VAL A CA 1
ATOM 1362 C C . VAL A 1 174 ? 6.625 -0.307 5.731 1.00 95.94 174 VAL A C 1
ATOM 1364 O O . VAL A 1 174 ? 7.792 -0.616 5.978 1.00 95.94 174 VAL A O 1
ATOM 1367 N N . ALA A 1 175 ? 6.304 0.561 4.769 1.00 95.25 175 ALA A N 1
ATOM 1368 C CA . ALA A 1 175 ? 7.306 1.227 3.944 1.00 95.25 175 ALA A CA 1
ATOM 1369 C C . ALA A 1 175 ? 8.284 2.058 4.795 1.00 95.25 175 ALA A C 1
ATOM 1371 O O . ALA A 1 175 ? 9.500 1.895 4.661 1.00 95.25 175 ALA A O 1
ATOM 1372 N N . PHE A 1 176 ? 7.778 2.871 5.725 1.00 92.69 176 PHE A N 1
ATOM 1373 C CA . PHE A 1 176 ? 8.629 3.679 6.600 1.00 92.69 176 PHE A CA 1
ATOM 1374 C C . PHE A 1 176 ? 9.473 2.816 7.534 1.00 92.69 176 PHE A C 1
ATOM 1376 O O . PHE A 1 176 ? 10.699 2.933 7.575 1.00 92.69 176 PHE A O 1
ATOM 1383 N N . ARG A 1 177 ? 8.839 1.883 8.244 1.00 91.31 177 ARG A N 1
ATOM 1384 C CA . ARG A 1 177 ? 9.520 1.084 9.262 1.00 91.31 177 ARG A CA 1
ATOM 1385 C C . ARG A 1 177 ? 10.540 0.120 8.673 1.00 91.31 177 ARG A C 1
ATOM 1387 O O . ARG A 1 177 ? 11.642 0.006 9.200 1.00 91.31 177 ARG A O 1
ATOM 1394 N N . TYR A 1 178 ? 10.176 -0.587 7.606 1.00 90.56 178 TYR A N 1
ATOM 1395 C CA . TYR A 1 178 ? 10.946 -1.734 7.125 1.00 90.56 178 TYR A CA 1
ATOM 1396 C C . TYR A 1 178 ? 11.758 -1.459 5.861 1.00 90.56 178 TYR A C 1
ATOM 1398 O O . TYR A 1 178 ? 12.684 -2.221 5.584 1.00 90.56 178 TYR A O 1
ATOM 1406 N N . CYS A 1 179 ? 11.464 -0.389 5.115 1.00 89.88 179 CYS A N 1
ATOM 1407 C CA . CYS A 1 179 ? 12.216 -0.055 3.901 1.00 89.88 179 CYS A CA 1
ATOM 1408 C C . CYS A 1 179 ? 13.083 1.185 4.031 1.00 89.88 179 CYS A C 1
ATOM 1410 O O . CYS A 1 179 ? 14.225 1.158 3.576 1.00 89.88 179 CYS A O 1
ATOM 1412 N N . THR A 1 180 ? 12.587 2.244 4.667 1.00 89.12 180 THR A N 1
ATOM 1413 C CA . THR A 1 180 ? 13.384 3.462 4.883 1.00 89.12 180 THR A CA 1
ATOM 1414 C C . THR A 1 180 ? 14.015 3.520 6.271 1.00 89.12 180 THR A C 1
ATOM 1416 O O . THR A 1 180 ? 14.831 4.404 6.527 1.00 89.12 180 THR A O 1
ATOM 1419 N N . ASN A 1 181 ? 13.672 2.576 7.160 1.00 86.31 181 ASN A N 1
ATOM 1420 C CA . ASN A 1 181 ? 14.092 2.558 8.564 1.00 86.31 181 ASN A CA 1
ATOM 1421 C C . ASN A 1 181 ? 13.790 3.896 9.270 1.00 86.31 181 ASN A C 1
ATOM 1423 O O . ASN A 1 181 ? 14.592 4.423 10.043 1.00 86.31 181 ASN A O 1
ATOM 1427 N N . THR A 1 182 ? 12.639 4.480 8.942 1.00 84.62 182 THR A N 1
ATOM 1428 C CA . THR A 1 182 ? 12.139 5.734 9.497 1.00 84.62 182 THR A CA 1
ATOM 1429 C C . THR A 1 182 ? 11.090 5.415 10.555 1.00 84.62 182 THR A C 1
ATOM 1431 O O . THR A 1 182 ? 10.108 4.731 10.280 1.00 84.62 182 THR A O 1
ATOM 1434 N N . LEU A 1 183 ? 11.334 5.871 11.786 1.00 70.06 183 LEU A N 1
ATOM 1435 C CA . LEU A 1 183 ? 10.480 5.563 12.938 1.00 70.06 183 LEU A CA 1
ATOM 1436 C C . LEU A 1 183 ? 9.226 6.437 12.997 1.00 70.06 183 LEU A C 1
ATOM 1438 O O . LEU A 1 183 ? 8.198 5.983 13.492 1.00 70.06 183 LEU A O 1
ATOM 1442 N N . GLU A 1 184 ? 9.304 7.664 12.485 1.00 75.44 184 GLU A N 1
ATOM 1443 C CA . GLU A 1 184 ? 8.198 8.615 12.535 1.00 75.44 184 GLU A CA 1
ATOM 1444 C C . GLU A 1 184 ? 7.527 8.734 11.162 1.00 75.44 184 GLU A C 1
ATOM 1446 O O . GLU A 1 184 ? 8.211 8.991 10.166 1.00 75.44 184 GLU A O 1
ATOM 1451 N N . PRO A 1 185 ? 6.198 8.553 11.072 1.00 71.81 185 PRO A N 1
ATOM 1452 C CA . PRO A 1 185 ? 5.479 8.861 9.849 1.00 71.81 185 PRO A CA 1
ATOM 1453 C C . PRO A 1 185 ? 5.581 10.369 9.564 1.00 71.81 185 PRO A C 1
ATOM 1455 O O . PRO A 1 185 ? 5.768 11.160 10.494 1.00 71.81 185 PRO A O 1
ATOM 1458 N N . PRO A 1 186 ? 5.419 10.792 8.300 1.00 71.69 186 PRO A N 1
ATOM 1459 C CA . PRO A 1 186 ? 5.355 12.203 7.958 1.00 71.69 186 PRO A CA 1
ATOM 1460 C C . PRO A 1 186 ? 4.310 12.914 8.819 1.00 71.69 186 PRO A C 1
ATOM 1462 O O . PRO A 1 186 ? 3.220 12.382 9.046 1.00 71.69 186 PRO A O 1
ATOM 1465 N N . ALA A 1 187 ? 4.629 14.128 9.266 1.00 76.75 187 ALA A N 1
ATOM 1466 C CA . ALA A 1 187 ? 3.624 15.002 9.851 1.00 76.75 187 ALA A CA 1
ATOM 1467 C C . ALA A 1 187 ? 2.470 15.183 8.851 1.00 76.75 187 ALA A C 1
ATOM 1469 O O . ALA A 1 187 ? 2.705 15.356 7.652 1.00 76.75 187 ALA A O 1
ATOM 1470 N N . PHE A 1 188 ? 1.232 15.134 9.338 1.00 81.38 188 PHE A N 1
ATOM 1471 C CA . PHE A 1 188 ? 0.063 15.500 8.547 1.00 81.38 188 PHE A CA 1
ATOM 1472 C C . PHE A 1 188 ? -0.401 16.900 8.953 1.00 81.38 188 PHE A C 1
ATOM 1474 O O . PHE A 1 188 ? -0.190 17.336 10.086 1.00 81.38 188 PHE A O 1
ATOM 1481 N N . GLU A 1 189 ? -0.980 17.629 8.006 1.00 78.94 189 GLU A N 1
ATOM 1482 C CA . GLU A 1 189 ? -1.446 18.996 8.233 1.00 78.94 189 GLU A CA 1
ATOM 1483 C C . GLU A 1 189 ? -2.830 18.964 8.897 1.00 78.94 189 GLU A C 1
ATOM 1485 O O . GLU A 1 189 ? -3.694 18.251 8.408 1.00 78.94 189 GLU A O 1
ATOM 1490 N N . PRO A 1 190 ? -3.102 19.716 9.973 1.00 79.94 190 PRO A N 1
ATOM 1491 C CA . PRO A 1 190 ? -4.465 19.881 10.484 1.00 79.94 190 PRO A CA 1
ATOM 1492 C C . PRO A 1 190 ? -5.393 20.589 9.469 1.00 79.94 190 PRO A C 1
ATOM 1494 O O . PRO A 1 190 ? -4.908 21.362 8.637 1.00 79.94 190 PRO A O 1
ATOM 1497 N N . PRO A 1 191 ? -6.729 20.420 9.556 1.00 86.94 191 PRO A N 1
ATOM 1498 C CA . PRO A 1 191 ? -7.466 19.656 10.566 1.00 86.94 191 PRO A CA 1
ATOM 1499 C C . PRO A 1 191 ? -7.545 18.159 10.250 1.00 86.94 191 PRO A C 1
ATOM 1501 O O . PRO A 1 191 ? -7.550 17.765 9.089 1.00 86.94 191 PRO A O 1
ATOM 1504 N N . THR A 1 192 ? -7.685 17.345 11.293 1.00 89.06 192 THR A N 1
ATOM 1505 C CA . THR A 1 192 ? -7.974 15.910 11.206 1.00 89.06 192 THR A CA 1
ATOM 1506 C C . THR A 1 192 ? -9.274 15.648 10.442 1.00 89.06 192 THR A C 1
ATOM 1508 O O . THR A 1 192 ? -10.314 16.266 10.678 1.00 89.06 192 THR A O 1
ATOM 1511 N N . LEU A 1 193 ? -9.223 14.708 9.500 1.00 90.94 193 LEU A N 1
ATOM 1512 C CA . LEU A 1 193 ? -10.396 14.187 8.805 1.00 90.94 193 LEU A CA 1
ATOM 1513 C C . LEU A 1 193 ? -11.055 13.106 9.654 1.00 90.94 193 LEU A C 1
ATOM 1515 O O . LEU A 1 193 ? -10.366 12.274 10.249 1.00 90.94 193 LEU A O 1
ATOM 1519 N N . ARG A 1 194 ? -12.386 13.040 9.650 1.00 93.06 194 ARG A N 1
ATOM 1520 C CA . ARG A 1 194 ? -13.078 11.932 10.319 1.00 93.06 194 ARG A CA 1
ATOM 1521 C C . ARG A 1 194 ? -12.816 10.637 9.563 1.00 93.06 194 ARG A C 1
ATOM 1523 O O . ARG A 1 194 ? -12.830 10.615 8.331 1.00 93.06 194 ARG A O 1
ATOM 1530 N N . LEU A 1 195 ? -12.647 9.522 10.267 1.00 91.06 195 LEU A N 1
ATOM 1531 C CA . LEU A 1 195 ? -12.397 8.221 9.643 1.00 91.06 195 LEU A CA 1
ATOM 1532 C C . LEU A 1 195 ? -13.536 7.828 8.707 1.00 91.06 195 LEU A C 1
ATOM 1534 O O . LEU A 1 195 ? -13.287 7.322 7.609 1.00 91.06 195 LEU A O 1
ATOM 1538 N N . GLY A 1 196 ? -14.779 8.157 9.068 1.00 89.44 196 GLY A N 1
ATOM 1539 C CA . GLY A 1 196 ? -15.943 7.969 8.199 1.00 89.44 196 GLY A CA 1
ATOM 1540 C C . GLY A 1 196 ? -15.838 8.685 6.842 1.00 89.44 196 GLY A C 1
ATOM 1541 O O . GLY A 1 196 ? -16.440 8.231 5.869 1.00 89.44 196 GLY A O 1
ATOM 1542 N N . GLU A 1 197 ? -15.043 9.755 6.734 1.00 89.75 197 GLU A N 1
ATOM 1543 C CA . GLU A 1 197 ? -14.808 10.526 5.503 1.00 89.75 197 GLU A CA 1
ATOM 1544 C C . GLU A 1 197 ? -13.679 9.958 4.638 1.00 89.75 197 GLU A C 1
ATOM 1546 O O . GLU A 1 197 ? -13.557 10.338 3.475 1.00 89.75 197 GLU A O 1
ATOM 1551 N N . VAL A 1 198 ? -12.868 9.046 5.176 1.00 91.31 198 VAL A N 1
ATOM 1552 C CA . VAL A 1 198 ? -11.691 8.464 4.507 1.00 91.31 198 VAL A CA 1
ATOM 1553 C C . VAL A 1 198 ? -11.721 6.931 4.507 1.00 91.31 198 VAL A C 1
ATOM 1555 O O . VAL A 1 198 ? -10.715 6.263 4.285 1.00 91.31 198 VAL A O 1
ATOM 1558 N N . THR A 1 199 ? -12.888 6.334 4.721 1.00 91.81 199 THR A N 1
ATOM 1559 C CA . THR A 1 199 ? -13.048 4.876 4.796 1.00 91.81 199 THR A CA 1
ATOM 1560 C C . THR A 1 199 ? -13.195 4.217 3.418 1.00 91.81 199 THR A C 1
ATOM 1562 O O . THR A 1 199 ? -12.861 3.043 3.256 1.00 91.81 199 THR A O 1
ATOM 1565 N N . LEU A 1 200 ? -13.653 4.957 2.403 1.00 88.50 200 LEU A N 1
ATOM 1566 C CA . LEU A 1 200 ? -14.069 4.418 1.107 1.00 88.50 200 LEU A CA 1
ATOM 1567 C C . LEU A 1 200 ? -13.263 4.991 -0.062 1.00 88.50 200 LEU A C 1
ATOM 1569 O O . LEU A 1 200 ? -12.987 6.185 -0.128 1.00 88.50 200 LEU A O 1
ATOM 1573 N N . GLU A 1 201 ? -13.008 4.161 -1.076 1.00 86.81 201 GLU A N 1
ATOM 1574 C CA . GLU A 1 201 ? -12.272 4.542 -2.296 1.00 86.81 201 GLU A CA 1
ATOM 1575 C C . GLU A 1 201 ? -12.829 5.797 -2.982 1.00 86.81 201 GLU A C 1
ATOM 1577 O O . GLU A 1 201 ? -12.081 6.693 -3.366 1.00 86.81 201 GLU A O 1
ATOM 1582 N N . ARG A 1 202 ? -14.157 5.906 -3.102 1.00 85.81 202 ARG A N 1
ATOM 1583 C CA . ARG A 1 202 ? -14.793 7.080 -3.723 1.00 85.81 202 ARG A CA 1
ATOM 1584 C C . ARG A 1 202 ? -14.465 8.390 -3.003 1.00 85.81 202 ARG A C 1
ATOM 1586 O O . ARG A 1 202 ? -14.417 9.428 -3.652 1.00 85.81 202 ARG A O 1
ATOM 1593 N N . GLN A 1 203 ? -14.249 8.341 -1.688 1.00 87.25 203 GLN A N 1
ATOM 1594 C CA . GLN A 1 203 ? -13.912 9.524 -0.900 1.00 87.25 203 GLN A CA 1
ATOM 1595 C C . GLN A 1 203 ? -12.479 9.962 -1.200 1.00 87.25 203 GLN A C 1
ATOM 1597 O O . GLN A 1 203 ? -12.236 11.133 -1.463 1.00 87.25 203 GLN A O 1
ATOM 1602 N N . TRP A 1 204 ? -11.553 9.008 -1.285 1.00 88.88 204 TRP A N 1
ATOM 1603 C CA . TRP A 1 204 ? -10.161 9.261 -1.662 1.00 88.88 204 TRP A CA 1
ATOM 1604 C C . TRP A 1 204 ? -10.034 9.782 -3.091 1.00 88.88 204 TRP A C 1
ATOM 1606 O O . TRP A 1 204 ? -9.298 10.728 -3.361 1.00 88.88 204 TRP A O 1
ATOM 1616 N N . SER A 1 205 ? -10.769 9.174 -4.020 1.00 85.62 205 SER A N 1
ATOM 1617 C CA . SER A 1 205 ? -10.758 9.554 -5.431 1.00 85.62 205 SER A CA 1
ATOM 1618 C C . SER A 1 205 ? -11.341 10.948 -5.687 1.00 85.62 205 SER A C 1
ATOM 1620 O O . SER A 1 205 ? -10.932 11.597 -6.646 1.00 85.62 205 SER A O 1
ATOM 1622 N N . ALA A 1 206 ? -12.267 11.417 -4.846 1.00 85.62 206 ALA A N 1
ATOM 1623 C CA . ALA A 1 206 ? -12.883 12.738 -4.976 1.00 85.62 206 ALA A CA 1
ATOM 1624 C C . ALA A 1 206 ? -12.022 13.880 -4.409 1.00 85.62 206 ALA A C 1
ATOM 1626 O O . ALA A 1 206 ? -12.328 15.047 -4.660 1.00 85.62 206 ALA A O 1
ATOM 1627 N N . ARG A 1 207 ? -10.970 13.570 -3.641 1.00 85.00 207 ARG A N 1
ATOM 1628 C CA . ARG A 1 207 ? -10.213 14.574 -2.892 1.00 85.00 207 ARG A CA 1
ATOM 1629 C C . ARG A 1 207 ? -8.989 15.099 -3.651 1.00 85.00 207 ARG A C 1
ATOM 1631 O O . ARG A 1 207 ? -8.225 14.302 -4.202 1.00 85.00 207 ARG A O 1
ATOM 1638 N N . PRO A 1 208 ? -8.778 16.430 -3.672 1.00 84.62 208 PRO A N 1
ATOM 1639 C CA . PRO A 1 208 ? -7.593 17.031 -4.279 1.00 84.62 208 PRO A CA 1
ATOM 1640 C C . PRO A 1 208 ? -6.337 16.877 -3.402 1.00 84.62 208 PRO A C 1
ATOM 1642 O O . PRO A 1 208 ? -5.225 16.903 -3.918 1.00 84.62 208 PRO A O 1
ATOM 1645 N N . ASP A 1 209 ? -6.503 16.676 -2.095 1.00 85.62 209 ASP A N 1
ATOM 1646 C CA . ASP A 1 209 ? -5.467 16.697 -1.057 1.00 85.62 209 ASP A CA 1
ATOM 1647 C C . ASP A 1 209 ? -5.074 15.291 -0.578 1.00 85.62 209 ASP A C 1
ATOM 1649 O O . ASP A 1 209 ? -4.927 15.035 0.615 1.00 85.62 209 ASP A O 1
ATOM 1653 N N . LYS A 1 210 ? -4.879 14.350 -1.508 1.00 86.00 210 LYS A N 1
ATOM 1654 C CA . LYS A 1 210 ? -4.600 12.941 -1.166 1.00 86.00 210 LYS A CA 1
ATOM 1655 C C . LYS A 1 210 ? -3.445 12.774 -0.173 1.00 86.00 210 LYS A C 1
ATOM 1657 O O . LYS A 1 210 ? -3.535 11.922 0.703 1.00 86.00 210 LYS A O 1
ATOM 1662 N N . HIS A 1 211 ? -2.398 13.596 -0.281 1.00 87.38 211 HIS A N 1
ATOM 1663 C CA . HIS A 1 211 ? -1.240 13.564 0.621 1.00 87.38 211 HIS A CA 1
ATOM 1664 C C . HIS A 1 211 ? -1.621 13.696 2.100 1.00 87.38 211 HIS A C 1
ATOM 1666 O O . HIS A 1 211 ? -1.065 12.977 2.926 1.00 87.38 211 HIS A O 1
ATOM 1672 N N . HIS A 1 212 ? -2.603 14.542 2.419 1.00 89.38 212 HIS A N 1
ATOM 1673 C CA . HIS A 1 212 ? -3.109 14.703 3.779 1.00 89.38 212 HIS A CA 1
ATOM 1674 C C . HIS A 1 212 ? -3.671 13.376 4.303 1.00 89.38 212 HIS A C 1
ATOM 1676 O O . HIS A 1 212 ? -3.302 12.921 5.383 1.00 89.38 212 HIS A O 1
ATOM 1682 N N . ILE A 1 213 ? -4.522 12.716 3.511 1.00 91.75 213 ILE A N 1
ATOM 1683 C CA . ILE A 1 213 ? -5.189 11.471 3.909 1.00 91.75 213 ILE A CA 1
ATOM 1684 C C . ILE A 1 213 ? -4.171 10.347 4.132 1.00 91.75 213 ILE A C 1
ATOM 1686 O O . ILE A 1 213 ? -4.283 9.608 5.110 1.00 91.75 213 ILE A O 1
ATOM 1690 N N . TYR A 1 214 ? -3.168 10.229 3.254 1.00 91.50 214 TYR A N 1
ATOM 1691 C CA . TYR A 1 214 ? -2.074 9.270 3.429 1.00 91.50 214 TYR A CA 1
ATOM 1692 C C . TYR A 1 214 ? -1.293 9.541 4.720 1.00 91.50 214 TYR A C 1
ATOM 1694 O O . TYR A 1 214 ? -1.078 8.614 5.499 1.00 91.50 214 TYR A O 1
ATOM 1702 N N . GLY A 1 215 ? -0.927 10.801 4.979 1.00 91.75 215 GLY A N 1
ATOM 1703 C CA . GLY A 1 215 ? -0.214 11.197 6.197 1.00 91.75 215 GLY A CA 1
ATOM 1704 C C . GLY A 1 215 ? -0.998 10.870 7.468 1.00 91.75 215 GLY A C 1
ATOM 1705 O O . GLY A 1 215 ? -0.473 10.209 8.364 1.00 91.75 215 GLY A O 1
ATOM 1706 N N . GLN A 1 216 ? -2.280 11.245 7.522 1.00 93.81 216 GLN A N 1
ATOM 1707 C CA . GLN A 1 216 ? -3.151 10.939 8.659 1.00 93.81 216 GLN A CA 1
ATOM 1708 C C . GLN A 1 216 ? -3.318 9.425 8.859 1.00 93.81 216 GLN A C 1
ATOM 1710 O O . GLN A 1 216 ? -3.241 8.936 9.984 1.00 93.81 216 GLN A O 1
ATOM 1715 N N . SER A 1 217 ? -3.513 8.673 7.771 1.00 95.19 217 SER A N 1
ATOM 1716 C CA . SER A 1 217 ? -3.663 7.213 7.810 1.00 95.19 217 SER A CA 1
ATOM 1717 C C . SER A 1 217 ? -2.410 6.532 8.362 1.00 95.19 217 SER A C 1
ATOM 1719 O O . SER A 1 217 ? -2.502 5.689 9.254 1.00 95.19 217 SER A O 1
ATOM 1721 N N . ALA A 1 218 ? -1.230 6.932 7.876 1.00 94.88 218 ALA A N 1
ATOM 1722 C CA . ALA A 1 218 ? 0.050 6.435 8.368 1.00 94.88 218 ALA A CA 1
ATOM 1723 C C . ALA A 1 218 ? 0.254 6.789 9.848 1.00 94.88 218 ALA A C 1
ATOM 1725 O O . ALA A 1 218 ? 0.653 5.933 10.634 1.00 94.88 218 ALA A O 1
ATOM 1726 N N . ARG A 1 219 ? -0.077 8.025 10.252 1.00 93.50 219 ARG A N 1
ATOM 1727 C CA . ARG A 1 219 ? 0.029 8.461 11.649 1.00 93.50 219 ARG A CA 1
ATOM 1728 C C . ARG A 1 219 ? -0.882 7.665 12.574 1.00 93.50 219 ARG A C 1
ATOM 1730 O O . ARG A 1 219 ? -0.406 7.214 13.613 1.00 93.50 219 ARG A O 1
ATOM 1737 N N . LEU A 1 220 ? -2.145 7.458 12.202 1.00 95.31 220 LEU A N 1
ATOM 1738 C CA . LEU A 1 220 ? -3.072 6.671 13.011 1.00 95.31 220 LEU A CA 1
ATOM 1739 C C . LEU A 1 220 ? -2.568 5.238 13.187 1.00 95.31 220 LEU A C 1
ATOM 1741 O O . LEU A 1 220 ? -2.514 4.752 14.311 1.00 95.31 220 LEU A O 1
ATOM 1745 N N . VAL A 1 221 ? -2.130 4.582 12.109 1.00 96.62 221 VAL A N 1
ATOM 1746 C CA . VAL A 1 221 ? -1.579 3.222 12.197 1.00 96.62 221 VAL A CA 1
ATOM 1747 C C . VAL A 1 221 ? -0.341 3.172 13.092 1.00 96.62 221 VAL A C 1
ATOM 1749 O O . VAL A 1 221 ? -0.239 2.274 13.925 1.00 96.62 221 VAL A O 1
ATOM 1752 N N . THR A 1 222 ? 0.567 4.145 12.994 1.00 94.81 222 THR A N 1
ATOM 1753 C CA . THR A 1 222 ? 1.717 4.227 13.906 1.00 94.81 222 THR A CA 1
ATOM 1754 C C . THR A 1 222 ? 1.272 4.341 15.363 1.00 94.81 222 THR A C 1
ATOM 1756 O O . THR A 1 222 ? 1.736 3.558 16.187 1.00 94.81 222 THR A O 1
ATOM 1759 N N . LEU A 1 223 ? 0.331 5.237 15.679 1.00 94.25 223 LEU A N 1
ATOM 1760 C CA . LEU A 1 223 ? -0.206 5.388 17.037 1.00 94.25 223 LEU A CA 1
ATOM 1761 C C . LEU A 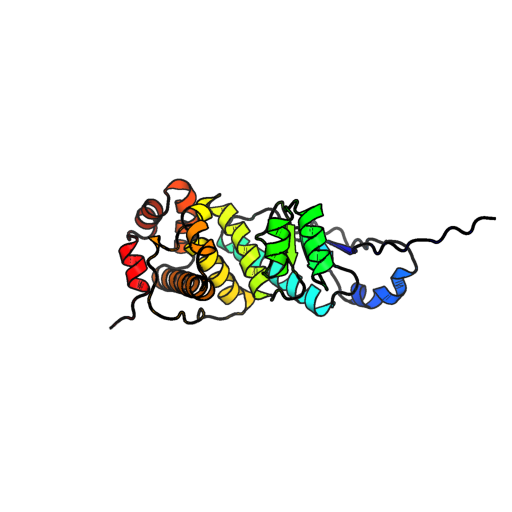1 223 ? -0.886 4.103 17.534 1.00 94.25 223 LEU A C 1
ATOM 1763 O O . LEU A 1 223 ? -0.776 3.748 18.708 1.00 94.25 223 LEU A O 1
ATOM 1767 N N . MET A 1 224 ? -1.567 3.370 16.647 1.00 96.50 224 MET A N 1
ATOM 1768 C CA . MET A 1 224 ? -2.151 2.071 16.981 1.00 96.50 224 MET A CA 1
ATOM 1769 C C . MET A 1 224 ? -1.068 1.050 17.343 1.00 96.50 224 MET A C 1
ATOM 1771 O O . MET A 1 224 ? -1.213 0.320 18.323 1.00 96.50 224 MET A O 1
ATOM 1775 N N . VAL A 1 225 ? 0.035 1.011 16.593 1.00 96.00 225 VAL A N 1
ATOM 1776 C CA . VAL A 1 225 ? 1.164 0.129 16.915 1.00 96.00 225 VAL A CA 1
ATOM 1777 C C . VAL A 1 225 ? 1.858 0.554 18.207 1.00 96.00 225 VAL A C 1
ATOM 1779 O O . VAL A 1 225 ? 2.215 -0.308 19.004 1.00 96.00 225 VAL A O 1
ATOM 1782 N N . GLU A 1 226 ? 2.029 1.850 18.452 1.00 94.12 226 GLU A N 1
ATOM 1783 C CA . GLU A 1 226 ? 2.609 2.359 19.700 1.00 94.12 226 GLU A CA 1
ATOM 1784 C C . GLU A 1 226 ? 1.758 1.977 20.919 1.00 94.12 226 GLU A C 1
ATOM 1786 O O . GLU A 1 226 ? 2.301 1.576 21.948 1.00 94.12 226 GLU A O 1
ATOM 1791 N N . ARG A 1 227 ? 0.426 2.052 20.797 1.00 96.69 227 ARG A N 1
ATOM 1792 C CA . ARG A 1 227 ? -0.505 1.773 21.897 1.00 96.69 227 ARG A CA 1
ATOM 1793 C C . ARG A 1 227 ? -0.753 0.282 22.131 1.00 96.69 227 ARG A C 1
ATOM 1795 O O . ARG A 1 227 ? -0.841 -0.135 23.284 1.00 96.69 227 ARG A O 1
ATOM 1802 N N . TRP A 1 228 ? -0.892 -0.515 21.071 1.00 97.75 228 TRP A N 1
ATOM 1803 C CA . TRP A 1 228 ? -1.338 -1.916 21.165 1.00 97.75 228 TRP A CA 1
ATOM 1804 C C . TRP A 1 228 ? -0.352 -2.946 20.604 1.00 97.75 228 TRP A C 1
ATOM 1806 O O . TRP A 1 228 ? -0.546 -4.145 20.806 1.00 97.75 228 TRP A O 1
ATOM 1816 N N . GLY A 1 229 ? 0.709 -2.511 19.929 1.00 96.88 229 GLY A N 1
ATOM 1817 C CA . GLY A 1 229 ? 1.669 -3.386 19.263 1.00 96.88 229 GLY A CA 1
ATOM 1818 C C . GLY A 1 229 ? 1.228 -3.836 17.866 1.00 96.88 229 GLY A C 1
ATOM 1819 O O . GLY A 1 229 ? 0.048 -3.854 17.516 1.00 96.88 229 GLY A O 1
ATOM 1820 N N . GLU A 1 230 ? 2.209 -4.231 17.051 1.00 96.44 230 GLU A N 1
ATOM 1821 C CA . GLU A 1 230 ? 1.988 -4.669 15.665 1.00 96.44 230 GLU A CA 1
ATOM 1822 C C . GLU A 1 230 ? 1.133 -5.943 15.588 1.00 96.44 230 GLU A C 1
ATOM 1824 O O . GLU A 1 230 ? 0.293 -6.065 14.704 1.00 96.44 230 GLU A O 1
ATOM 1829 N N . GLU A 1 231 ? 1.272 -6.863 16.547 1.00 97.19 231 GLU A N 1
ATOM 1830 C CA . GLU A 1 231 ? 0.467 -8.092 16.594 1.00 97.19 231 GLU A CA 1
ATOM 1831 C C . GLU A 1 231 ? -1.037 -7.788 16.662 1.00 97.19 231 GLU A C 1
ATOM 1833 O O . GLU A 1 231 ? -1.819 -8.355 15.898 1.00 97.19 231 GLU A O 1
ATOM 1838 N N . ARG A 1 232 ? -1.439 -6.818 17.496 1.00 98.06 232 ARG A N 1
ATOM 1839 C CA . ARG A 1 232 ? -2.840 -6.389 17.613 1.00 98.06 232 ARG A CA 1
ATOM 1840 C C . ARG A 1 232 ? -3.346 -5.677 16.365 1.00 98.06 232 ARG A C 1
ATOM 1842 O O . ARG A 1 232 ? -4.508 -5.853 16.005 1.00 98.06 232 ARG A O 1
ATOM 1849 N N . LEU A 1 233 ? -2.491 -4.918 15.676 1.00 97.94 233 LEU A N 1
ATOM 1850 C CA . LEU A 1 233 ? -2.832 -4.342 14.374 1.00 97.94 233 LEU A CA 1
ATOM 1851 C C . LEU A 1 233 ? -3.115 -5.442 13.339 1.00 97.94 233 LEU A C 1
ATOM 1853 O O . LEU A 1 233 ? -4.095 -5.359 12.601 1.00 97.94 233 LEU A O 1
ATOM 1857 N N . LEU A 1 234 ? -2.292 -6.491 13.295 1.00 97.50 234 LEU A N 1
ATOM 1858 C CA . LEU A 1 234 ? -2.497 -7.615 12.380 1.00 97.50 234 LEU A CA 1
ATOM 1859 C C . LEU A 1 234 ? -3.771 -8.402 12.714 1.00 97.50 234 LEU A C 1
ATOM 1861 O O . LEU A 1 234 ? -4.504 -8.786 11.802 1.00 97.50 234 LEU A O 1
ATOM 1865 N N . ASP A 1 235 ? -4.072 -8.603 13.998 1.00 97.75 235 ASP A N 1
ATOM 1866 C CA . ASP A 1 235 ? -5.332 -9.216 14.434 1.00 97.75 235 ASP A CA 1
ATOM 1867 C C . ASP A 1 235 ? -6.547 -8.380 14.030 1.00 97.75 235 ASP A C 1
ATOM 1869 O O . ASP A 1 235 ? -7.541 -8.935 13.557 1.00 97.75 235 ASP A O 1
ATOM 1873 N N . LEU A 1 236 ? -6.449 -7.049 14.123 1.00 98.06 236 LEU A N 1
ATOM 1874 C CA . LEU A 1 236 ? -7.488 -6.148 13.635 1.00 98.06 236 LEU A CA 1
ATOM 1875 C C . LEU A 1 236 ? -7.702 -6.339 12.131 1.00 98.06 236 LEU A C 1
ATOM 1877 O O . LEU A 1 236 ? -8.838 -6.525 11.702 1.00 98.06 236 LEU A O 1
ATOM 1881 N N . ILE A 1 237 ? -6.627 -6.350 11.334 1.00 97.69 237 ILE A N 1
ATOM 1882 C CA . ILE A 1 237 ? -6.711 -6.542 9.878 1.00 97.69 237 ILE A CA 1
ATOM 1883 C C . ILE A 1 237 ? -7.409 -7.867 9.538 1.00 97.69 237 ILE A C 1
ATOM 1885 O O . ILE A 1 237 ? -8.294 -7.887 8.682 1.00 97.69 237 ILE A O 1
ATOM 1889 N N . ARG A 1 238 ? -7.083 -8.964 10.236 1.00 96.88 238 ARG A N 1
ATOM 1890 C CA . ARG A 1 238 ? -7.766 -10.261 10.062 1.00 96.88 238 ARG A CA 1
ATOM 1891 C C . ARG A 1 238 ? -9.256 -10.175 10.404 1.00 96.88 238 ARG A C 1
ATOM 1893 O O . ARG A 1 238 ? -10.092 -10.662 9.642 1.00 96.88 238 ARG A O 1
ATOM 1900 N N . ALA A 1 239 ? -9.594 -9.533 11.522 1.00 97.56 239 ALA A N 1
ATOM 1901 C CA . ALA A 1 239 ? -10.971 -9.400 11.993 1.00 97.56 239 ALA A CA 1
ATOM 1902 C C . ALA A 1 239 ? -11.850 -8.554 11.052 1.00 97.56 239 ALA A C 1
ATOM 1904 O O . ALA A 1 239 ? -13.044 -8.832 10.919 1.00 97.56 239 ALA A O 1
ATOM 1905 N N . LEU A 1 240 ? -11.282 -7.578 10.331 1.00 96.38 240 LEU A N 1
ATOM 1906 C CA . LEU A 1 240 ? -12.036 -6.745 9.380 1.00 96.38 240 LEU A CA 1
ATOM 1907 C C . LEU A 1 240 ? -12.740 -7.560 8.295 1.00 96.38 240 LEU A C 1
ATOM 1909 O O . LEU A 1 240 ? -13.867 -7.234 7.921 1.00 96.38 240 LEU A O 1
ATOM 1913 N N . GLY A 1 241 ? -12.098 -8.622 7.800 1.00 91.62 241 GLY A N 1
ATOM 1914 C CA . GLY A 1 241 ? -12.678 -9.490 6.773 1.00 91.62 241 GLY A CA 1
ATOM 1915 C C . GLY A 1 241 ? -13.944 -10.219 7.236 1.00 91.62 241 GLY A C 1
ATOM 1916 O O . GLY A 1 241 ? -14.751 -10.632 6.405 1.00 91.62 241 GLY A O 1
ATOM 1917 N N . GLN A 1 242 ? -14.130 -10.356 8.551 1.00 95.00 242 GLN A N 1
ATOM 1918 C CA . GLN A 1 242 ? -15.214 -11.122 9.169 1.00 95.00 242 GLN A CA 1
ATOM 1919 C C . GLN A 1 242 ? -16.287 -10.229 9.802 1.00 95.00 242 GLN A C 1
ATOM 1921 O O . GLN A 1 242 ? -17.465 -10.583 9.790 1.00 95.00 242 GLN A O 1
ATOM 1926 N N . HIS A 1 243 ? -15.891 -9.076 10.346 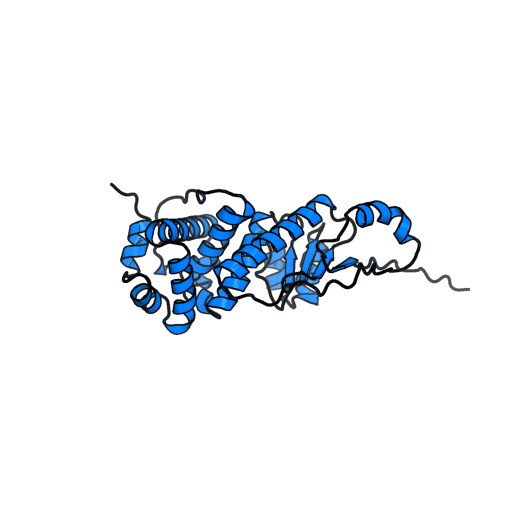1.00 96.25 243 HIS A N 1
ATOM 1927 C CA . HIS A 1 243 ? -16.737 -8.280 11.239 1.00 96.25 243 HIS A CA 1
ATOM 1928 C C . HIS A 1 243 ? -16.966 -6.835 10.774 1.00 96.25 243 HIS A C 1
ATOM 1930 O O . HIS A 1 243 ? -17.729 -6.109 11.412 1.00 96.25 243 HIS A O 1
ATOM 1936 N N . GLY A 1 244 ? -16.331 -6.405 9.677 1.00 94.44 244 GLY A N 1
ATOM 1937 C CA . GLY A 1 244 ? -16.302 -4.994 9.284 1.00 94.44 244 GLY A CA 1
ATOM 1938 C C . GLY A 1 244 ? -15.533 -4.127 10.290 1.00 94.44 244 GLY A C 1
ATOM 1939 O O . GLY A 1 244 ? -14.979 -4.633 11.264 1.00 94.44 244 GLY A O 1
ATOM 1940 N N . LEU A 1 245 ? -15.474 -2.811 10.053 1.00 94.56 245 LEU A N 1
ATOM 1941 C CA . LEU A 1 245 ? -14.628 -1.904 10.841 1.00 94.56 245 LEU A CA 1
ATOM 1942 C C . LEU A 1 245 ? -15.020 -1.848 12.325 1.00 94.56 245 LEU A C 1
ATOM 1944 O O . LEU A 1 245 ? -14.198 -2.157 13.183 1.00 94.56 245 LEU A O 1
ATOM 1948 N N . GLU A 1 246 ? -16.267 -1.490 12.638 1.00 95.56 246 GLU A N 1
ATOM 1949 C CA . GLU A 1 246 ? -16.716 -1.329 14.031 1.00 95.56 246 GLU A CA 1
ATOM 1950 C C . GLU A 1 246 ? -16.643 -2.638 14.824 1.00 95.56 246 GLU A C 1
ATOM 1952 O O . GLU A 1 246 ? -16.163 -2.655 15.958 1.00 95.56 246 GLU A O 1
ATOM 1957 N N . GLY A 1 247 ? -17.069 -3.749 14.214 1.00 97.19 247 GLY A N 1
ATOM 1958 C CA . GLY A 1 247 ? -17.018 -5.065 14.845 1.00 97.19 247 GLY A CA 1
ATOM 1959 C C . GLY A 1 247 ? -15.585 -5.508 15.143 1.00 97.19 247 GLY A C 1
ATOM 1960 O O . GLY A 1 247 ? -15.307 -5.969 16.249 1.00 97.19 247 GLY A O 1
ATOM 1961 N N . ALA A 1 248 ? -14.664 -5.307 14.197 1.00 97.56 248 ALA A N 1
ATOM 1962 C CA . ALA A 1 248 ? -13.258 -5.661 14.369 1.00 97.56 248 ALA A CA 1
ATOM 1963 C C . ALA A 1 248 ? -12.569 -4.802 15.444 1.00 97.56 248 ALA A C 1
ATOM 1965 O O . ALA A 1 248 ? -11.852 -5.341 16.288 1.00 97.56 248 ALA A O 1
ATOM 1966 N N . LEU A 1 249 ? -12.831 -3.489 15.470 1.00 97.31 249 LEU A N 1
ATOM 1967 C CA . LEU A 1 249 ? -12.313 -2.593 16.511 1.00 97.31 249 LEU A CA 1
ATOM 1968 C C . LEU A 1 249 ? -12.787 -3.022 17.896 1.00 97.31 249 LEU A C 1
ATOM 1970 O O . LEU A 1 249 ? -11.968 -3.188 18.805 1.00 97.31 249 LEU A O 1
ATOM 1974 N N . LYS A 1 250 ? -14.091 -3.284 18.038 1.00 98.00 250 LYS A N 1
ATOM 1975 C CA . LYS A 1 250 ? -14.655 -3.683 19.324 1.00 98.00 250 LYS A CA 1
ATOM 1976 C C . LYS A 1 250 ? -14.120 -5.031 19.799 1.00 98.00 250 LYS A C 1
ATOM 1978 O O . LYS A 1 250 ? -13.890 -5.197 20.991 1.00 98.00 250 LYS A O 1
ATOM 1983 N N . GLN A 1 251 ? -13.927 -5.981 18.888 1.00 98.00 251 GLN A N 1
ATOM 1984 C CA . GLN A 1 251 ? -13.443 -7.320 19.214 1.00 98.00 251 GLN A CA 1
ATOM 1985 C C . GLN A 1 251 ? -11.956 -7.345 19.588 1.00 98.00 251 GLN A C 1
ATOM 1987 O O . GLN A 1 251 ? -11.578 -8.056 20.514 1.00 98.00 251 GLN A O 1
ATOM 1992 N N . VAL A 1 252 ? -11.107 -6.631 18.843 1.00 98.19 252 VAL A N 1
ATOM 1993 C CA . VAL A 1 252 ? -9.646 -6.784 18.952 1.00 98.19 252 VAL A CA 1
ATOM 1994 C C . VAL A 1 252 ? -9.024 -5.769 19.903 1.00 98.19 252 VAL A C 1
ATOM 1996 O O . VAL A 1 252 ? -8.086 -6.112 20.626 1.00 98.19 252 VAL A O 1
ATOM 1999 N N . LEU A 1 253 ? -9.528 -4.534 19.884 1.00 97.69 253 LEU A N 1
ATOM 2000 C CA . LEU A 1 253 ? -8.962 -3.401 20.618 1.00 97.69 253 LEU A CA 1
ATOM 2001 C C . LEU A 1 253 ? -9.871 -2.910 21.751 1.00 97.69 253 LEU A C 1
ATOM 2003 O O . LEU A 1 253 ? -9.436 -2.100 22.558 1.00 97.69 253 LEU A O 1
ATOM 2007 N N . GLU A 1 254 ? -11.116 -3.393 21.809 1.00 97.75 254 GLU A N 1
ATOM 2008 C CA . GLU A 1 254 ? -12.157 -2.986 22.765 1.00 97.75 254 GLU A CA 1
ATOM 2009 C C . GLU A 1 254 ? -12.622 -1.522 22.648 1.00 97.75 254 GLU A C 1
ATOM 2011 O O . GLU A 1 254 ? -13.451 -1.080 23.450 1.00 97.75 254 GLU A O 1
ATOM 2016 N N . VAL A 1 255 ? -12.199 -0.821 21.590 1.00 97.81 255 VAL A N 1
ATOM 2017 C CA . VAL A 1 255 ? -12.495 0.596 21.312 1.00 97.81 255 VAL A CA 1
ATOM 2018 C C . VAL A 1 255 ? -13.542 0.785 20.206 1.00 97.81 255 VAL A C 1
ATOM 2020 O O . VAL A 1 255 ? -13.877 -0.149 19.473 1.00 97.81 255 VAL A O 1
ATOM 2023 N N . GLY A 1 256 ? -14.058 2.011 20.081 1.00 96.81 256 GLY A N 1
ATOM 2024 C CA . GLY A 1 256 ? -14.889 2.461 18.957 1.00 96.81 256 GLY A CA 1
ATOM 2025 C C . GLY A 1 256 ? -14.131 3.371 17.981 1.00 96.81 256 GLY A C 1
ATOM 2026 O O . GLY A 1 256 ? -12.982 3.735 18.219 1.00 96.81 256 GLY A O 1
ATOM 2027 N N . VAL A 1 257 ? -14.795 3.774 16.891 1.00 95.62 257 VAL A N 1
ATOM 2028 C CA . VAL A 1 257 ? -14.226 4.698 15.885 1.00 95.62 257 VAL A CA 1
ATOM 2029 C C . VAL A 1 257 ? -13.885 6.061 16.497 1.00 95.62 257 VAL A C 1
ATOM 2031 O O . VAL A 1 257 ? -12.817 6.591 16.215 1.00 95.62 257 VAL A O 1
ATOM 2034 N N . GLU A 1 258 ? -14.738 6.587 17.380 1.00 95.19 258 GLU A N 1
ATOM 2035 C CA . GLU A 1 258 ? -14.530 7.885 18.045 1.00 95.19 258 GLU A CA 1
ATOM 2036 C C . GLU A 1 258 ? -13.241 7.918 18.880 1.00 95.19 258 GLU A C 1
ATOM 2038 O O . GLU A 1 258 ? -12.529 8.918 18.893 1.00 95.19 258 GLU A O 1
ATOM 2043 N N . GLU A 1 259 ? -12.896 6.810 19.544 1.00 95.62 259 GLU A N 1
ATOM 2044 C CA . GLU A 1 259 ? -11.656 6.728 20.320 1.00 95.62 259 GLU A CA 1
ATOM 2045 C C . GLU A 1 259 ? -10.419 6.697 19.413 1.00 95.62 259 GLU A C 1
ATOM 2047 O O . GLU A 1 259 ? -9.404 7.298 19.757 1.00 95.62 259 GLU A O 1
ATOM 2052 N N . LEU A 1 260 ? -10.493 6.051 18.241 1.00 94.44 260 LEU A N 1
ATOM 2053 C CA . LEU A 1 260 ? -9.414 6.126 17.251 1.00 94.44 260 LEU A CA 1
ATOM 2054 C C . LEU A 1 260 ? -9.259 7.533 16.673 1.00 94.44 260 LEU A C 1
ATOM 2056 O O . LEU A 1 260 ? -8.135 7.982 16.468 1.00 94.44 260 LEU A O 1
ATOM 2060 N N . GLU A 1 261 ? -10.364 8.228 16.406 1.00 94.44 261 GLU A N 1
ATOM 2061 C CA . GLU A 1 261 ? -10.331 9.619 15.944 1.00 94.44 261 GLU A CA 1
ATOM 2062 C C . GLU A 1 261 ? -9.673 10.527 16.989 1.00 94.44 261 GLU A C 1
ATOM 2064 O O . GLU A 1 261 ? -8.788 11.306 16.644 1.00 94.44 261 GLU A O 1
ATOM 2069 N N . ALA A 1 262 ? -10.003 10.347 18.271 1.00 94.38 262 ALA A N 1
ATOM 2070 C CA . ALA A 1 262 ? -9.404 11.105 19.367 1.00 94.38 262 ALA A CA 1
ATOM 2071 C C . ALA A 1 262 ? -7.880 10.911 19.495 1.00 94.38 262 ALA A C 1
ATOM 2073 O O . ALA A 1 262 ? -7.204 11.784 20.026 1.00 94.38 262 ALA A O 1
ATOM 2074 N N . MET A 1 263 ? -7.312 9.807 18.988 1.00 93.25 263 MET A N 1
ATOM 2075 C CA . MET A 1 263 ? -5.855 9.606 18.976 1.00 93.25 263 MET A CA 1
ATOM 2076 C C . MET A 1 263 ? -5.122 10.566 18.029 1.00 93.25 263 MET A C 1
ATOM 2078 O O . MET A 1 263 ? -3.915 10.749 18.169 1.00 93.25 263 MET A O 1
ATOM 2082 N N . LEU A 1 264 ? -5.818 11.137 17.043 1.00 90.44 264 LEU A N 1
ATOM 2083 C CA . LEU A 1 264 ? -5.240 12.085 16.090 1.00 90.44 264 LEU A CA 1
ATOM 2084 C C . LEU A 1 264 ? -5.285 13.533 16.583 1.00 90.44 264 LEU A C 1
ATOM 2086 O O . LEU A 1 264 ? -4.607 14.384 16.005 1.00 90.44 264 LEU A O 1
ATOM 2090 N N . GLU A 1 265 ? -6.057 13.807 17.632 1.00 88.75 265 GLU A N 1
ATOM 2091 C CA . GLU A 1 265 ? -6.099 15.121 18.255 1.00 88.75 265 GLU A CA 1
ATOM 2092 C C . GLU A 1 265 ? -4.810 15.350 19.066 1.00 88.75 265 GLU A C 1
ATOM 2094 O O . GLU A 1 265 ? -4.310 14.425 19.715 1.00 88.75 265 GLU A O 1
ATOM 2099 N N . PRO A 1 266 ? -4.220 16.557 19.022 1.00 76.88 266 PRO A N 1
ATOM 2100 C CA . PRO A 1 266 ? -3.061 16.866 19.844 1.00 76.88 266 PRO A CA 1
ATOM 2101 C C . PRO A 1 266 ? -3.427 16.700 21.324 1.00 76.88 266 PRO A C 1
ATOM 2103 O O . PRO A 1 266 ? -4.423 17.253 21.782 1.00 76.88 266 PRO A O 1
ATOM 2106 N N . GLY A 1 267 ? -2.634 15.916 22.060 1.00 70.94 267 GLY A N 1
ATOM 2107 C CA . GLY A 1 267 ? -2.784 15.810 23.510 1.00 70.94 267 GLY A CA 1
ATOM 2108 C C . GLY A 1 267 ? -2.466 17.152 24.166 1.00 70.94 267 GLY A C 1
ATOM 2109 O O . GLY A 1 267 ? -1.415 17.725 23.871 1.00 70.94 267 GLY A O 1
ATOM 2110 N N . ASP A 1 268 ? -3.380 17.636 25.008 1.00 44.59 268 ASP A N 1
ATOM 2111 C CA . ASP A 1 268 ? -3.177 18.813 25.868 1.00 44.59 268 ASP A CA 1
ATOM 2112 C C . ASP A 1 268 ? -2.028 18.615 26.877 1.00 44.59 268 ASP A C 1
ATOM 2114 O O . ASP A 1 268 ? -1.865 17.483 27.401 1.00 44.59 268 ASP A O 1
#

Sequence (268 aa):
MESAAGVRRGGNLTYTYNEAFDMRTLLLFPLLTLFGCATARGPDIAPSPWQPTVIVEPGTDPARVRTVVESYANTWRVLAKSTSAAPSPYTVRIYRSREPFLQDLKTVGGFDDRSVAYFARSGAPRPLRGQLYVPPDMLVENVCHELTHGFFEALSGQAYRQAKWLDEGFASYVAFRYCTNTLEPPAFEPPTLRLGEVTLERQWSARPDKHHIYGQSARLVTLMVERWGEERLLDLIRALGQHGLEGALKQVLEVGVEELEAMLEPGD

pLDDT: mean 84.34, std 19.87, range [22.53, 98.19]

Radius of gyration: 21.18 Å; chains: 1; bounding box: 46×46×81 Å

Secondary structure (DSSP, 8-state):
----------PPEEEE--TT--THHHHTHHHHTTS-------S-PPPPTTPPEEEE-TT--HHHHHHHHHHHHHHHHHHHHHHS--PPPPEEEE-SSHHHHHHHHHHTS---HHHHHHHTTS-PPPPBTTEEEE-TT--HHHHHHHHHHHHHHHHHTTGGGT-HHHHHHHHHHHIIIIIS--SSPPPPPSSPPPGGGSSSHHHHHH-S-HHHHHHHHHHHHHHHHHHH-HHHHHHHHHHHHHHHHHHHHHHHTS--HHHHHHTTSPP-

Foldseek 3Di:
DDDDDDDDDDDWDKAWDDPPPDCVVVVCVVVCVVDDDDHDDDPPDPRDQQTAIETEDPPPDPVVVVLLRVLSSQLQVVLCVLLVFHFRHAHEYAYQALVVLLVCCVPVVVDDPVVSVVCSPPAWDQDDPRHDYHHNPDDSLVSQLSRQLRSLCRQQPVLCQQAVLQSLLRSNLSSQCRPVVHLDQDDADDDDDQSVQVRHPVSCVPDPPNVNSSRNSVRLVSLCCVVPNPSLSSQLSNCCNPQNNQGSCCVRVVDGSVVSSVSSDDDD